Protein AF-A0A0S8DNB3-F1 (afdb_monomer_lite)

Sequence (249 aa):
GFEHNRQTLRTVDLLEHPYPGFVGLNLMYETRLGLAKHRSTYDQPQGQLFSEKNCSLEGQIADLADRIAYNCHDLEDGMRARLIGPEQLKGVKIFAEAERSIDAEMIGDLTIRRTRTAKAIIDKLVSDCLDASKKTLAETDPKTVDEVCRRSENLIVLSARRDAELAELEEFLMQNFYLHETLRATADKVKDWLEQLFEKLCREPELMPRYFRRFIPEQGLQRAVCDYIAGMTDRFALKTLQEIPAGAN

pLDDT: mean 89.77, std 10.79, range [35.75, 98.56]

Secondary structure (DSSP, 8-state):
---HHHHHHHIIIII----SSSSS----HHHHHHHHH---TT----S-S---SS--HHHHHHHHHHHHHHHHHHHHHHHHTTSS-HHHHTT-HHHHHHHHHTTGGG---HHHHHHHHHHHHHHHHHHHHHHHHHHHHHHH---SHHHHHT-SS-SS---HHHHHHHHHHHHHHIIIIIT-HHHHHHHHHHHHHHHHHHHHHHH-GGGS-HHHHTTHHHH-HHHHHHHHHHT--HHHHHHHHHHS-----

Radius of gyration: 22.18 Å; chains: 1; bounding box: 50×51×63 Å

Structure (mmCIF, N/CA/C/O backbone):
data_AF-A0A0S8DNB3-F1
#
_entry.id   AF-A0A0S8DNB3-F1
#
loop_
_atom_site.group_PDB
_atom_site.id
_atom_site.type_symbol
_atom_site.label_atom_id
_atom_site.label_alt_id
_atom_site.label_comp_id
_atom_site.label_asym_id
_atom_site.label_entity_id
_atom_site.label_seq_id
_atom_site.pdbx_PDB_ins_code
_atom_site.Cartn_x
_atom_site.Cartn_y
_atom_site.Cartn_z
_atom_site.occupancy
_atom_site.B_iso_or_equiv
_atom_site.auth_seq_id
_atom_site.auth_comp_id
_atom_site.auth_asym_id
_atom_site.auth_atom_id
_atom_site.pdbx_PDB_model_num
ATOM 1 N N . GLY A 1 1 ? 0.810 -9.480 -19.275 1.00 74.56 1 GLY A N 1
ATOM 2 C CA . GLY A 1 1 ? 0.189 -8.419 -18.462 1.00 74.56 1 GLY A CA 1
ATOM 3 C C . GLY A 1 1 ? 1.166 -7.868 -17.442 1.00 74.56 1 GLY A C 1
ATOM 4 O O . GLY A 1 1 ? 2.219 -8.472 -17.229 1.00 74.56 1 GLY A O 1
ATOM 5 N N . PHE A 1 2 ? 0.811 -6.736 -16.841 1.00 82.69 2 PHE A N 1
ATOM 6 C CA . PHE A 1 2 ? 1.507 -6.093 -15.728 1.00 82.69 2 PHE A CA 1
ATOM 7 C C . PHE A 1 2 ? 0.606 -6.170 -14.491 1.00 82.69 2 PHE A C 1
ATOM 9 O O . PHE A 1 2 ? -0.595 -5.957 -14.608 1.00 82.69 2 PHE A O 1
ATOM 16 N N . GLU A 1 3 ? 1.178 -6.528 -13.349 1.00 83.88 3 GLU A N 1
ATOM 17 C CA . GLU A 1 3 ? 0.505 -6.575 -12.050 1.00 83.88 3 GLU A CA 1
ATOM 18 C C . GLU A 1 3 ? 1.557 -6.153 -11.024 1.00 83.88 3 GLU A C 1
ATOM 20 O O . GLU A 1 3 ? 2.723 -6.551 -11.144 1.00 83.88 3 GLU A O 1
ATOM 25 N N . HIS A 1 4 ? 1.184 -5.257 -10.115 1.00 83.50 4 HIS A N 1
ATOM 26 C CA . HIS A 1 4 ? 2.164 -4.502 -9.345 1.00 83.50 4 HIS A CA 1
ATOM 27 C C . HIS A 1 4 ? 2.839 -5.366 -8.275 1.00 83.50 4 HIS A C 1
ATOM 29 O O . HIS A 1 4 ? 4.058 -5.286 -8.160 1.00 83.50 4 HIS A O 1
ATOM 35 N N . ASN A 1 5 ? 2.127 -6.284 -7.608 1.00 84.12 5 ASN A N 1
ATOM 36 C CA . ASN A 1 5 ? 2.725 -7.168 -6.603 1.00 84.12 5 ASN A CA 1
ATOM 37 C C . ASN A 1 5 ? 3.777 -8.078 -7.245 1.00 84.12 5 ASN A C 1
ATOM 39 O O . ASN A 1 5 ? 4.897 -8.242 -6.751 1.00 84.12 5 ASN A O 1
ATOM 43 N N . ARG A 1 6 ? 3.464 -8.623 -8.423 1.00 86.19 6 ARG A N 1
ATOM 44 C CA . ARG A 1 6 ? 4.404 -9.400 -9.227 1.00 86.19 6 ARG A CA 1
ATOM 45 C C . ARG A 1 6 ? 5.581 -8.553 -9.694 1.00 86.19 6 ARG A C 1
ATOM 47 O O . ARG A 1 6 ? 6.695 -9.072 -9.742 1.00 86.19 6 ARG A O 1
ATOM 54 N N . GLN A 1 7 ? 5.365 -7.290 -10.058 1.00 91.19 7 GLN A N 1
ATOM 55 C CA . GLN A 1 7 ? 6.467 -6.401 -10.418 1.00 91.19 7 GLN A CA 1
ATOM 56 C C . GLN A 1 7 ? 7.359 -6.112 -9.209 1.00 91.19 7 GLN A C 1
ATOM 58 O O . GLN A 1 7 ? 8.574 -6.194 -9.339 1.00 91.19 7 GLN A O 1
ATOM 63 N N . THR A 1 8 ? 6.783 -5.876 -8.033 1.00 91.56 8 THR A N 1
ATOM 64 C CA . THR A 1 8 ? 7.508 -5.680 -6.774 1.00 91.56 8 THR A CA 1
ATOM 65 C C . THR A 1 8 ? 8.382 -6.888 -6.443 1.00 91.56 8 THR A C 1
ATOM 67 O O . THR A 1 8 ? 9.572 -6.725 -6.172 1.00 91.56 8 THR A O 1
ATOM 70 N N . LEU A 1 9 ? 7.848 -8.109 -6.570 1.00 92.06 9 LEU A N 1
ATOM 71 C CA . LEU A 1 9 ? 8.645 -9.334 -6.437 1.00 92.06 9 LEU A CA 1
ATOM 72 C C . LEU A 1 9 ? 9.773 -9.405 -7.464 1.00 92.06 9 LEU A C 1
ATOM 74 O O . LEU A 1 9 ? 10.905 -9.708 -7.108 1.00 92.06 9 LEU A O 1
ATOM 78 N N . ARG A 1 10 ? 9.503 -9.090 -8.737 1.00 92.75 10 ARG A N 1
ATOM 79 C CA . ARG A 1 10 ? 10.559 -9.040 -9.762 1.00 92.75 10 ARG A CA 1
ATOM 80 C C . ARG A 1 10 ? 11.632 -8.018 -9.419 1.00 92.75 10 ARG A C 1
ATOM 82 O O . ARG A 1 10 ? 12.803 -8.289 -9.656 1.00 92.75 10 ARG A O 1
ATOM 89 N N . THR A 1 11 ? 11.261 -6.871 -8.864 1.00 94.25 11 THR A N 1
ATOM 90 C CA . THR A 1 11 ? 12.222 -5.855 -8.445 1.00 94.25 11 THR A CA 1
ATOM 91 C C . THR A 1 11 ? 13.180 -6.426 -7.412 1.00 94.25 11 THR A C 1
ATOM 93 O O . THR A 1 11 ? 14.388 -6.408 -7.634 1.00 94.25 11 THR A O 1
ATOM 96 N N . VAL A 1 12 ? 12.658 -7.022 -6.339 1.00 95.00 12 VAL A N 1
ATOM 97 C CA . VAL A 1 12 ? 13.494 -7.533 -5.243 1.00 95.00 12 VAL A CA 1
ATOM 98 C C . VAL A 1 12 ? 14.182 -8.866 -5.555 1.00 95.00 12 VAL A C 1
ATOM 100 O O . VAL A 1 12 ? 15.224 -9.145 -4.972 1.00 95.00 12 VAL A O 1
ATOM 103 N N . ASP A 1 13 ? 13.649 -9.676 -6.472 1.00 92.88 13 ASP A N 1
ATOM 104 C CA . ASP A 1 13 ? 14.198 -10.999 -6.809 1.00 92.88 13 ASP A CA 1
ATOM 105 C C . ASP A 1 13 ? 15.118 -10.982 -8.040 1.00 92.88 13 ASP A C 1
ATOM 107 O O . ASP A 1 13 ? 15.917 -11.900 -8.212 1.00 92.88 13 ASP A O 1
ATOM 111 N N . LEU A 1 14 ? 14.992 -9.981 -8.923 1.00 92.44 14 LEU A N 1
ATOM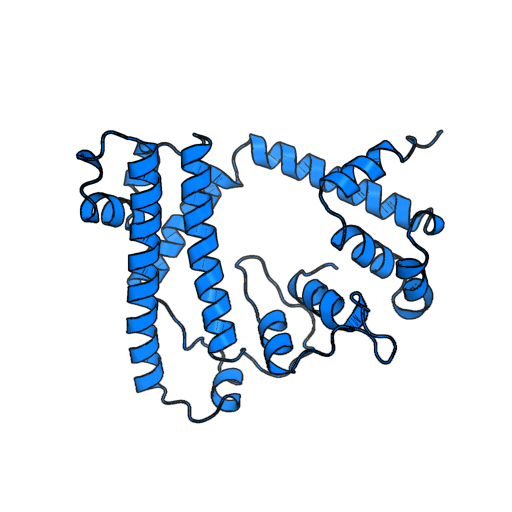 112 C CA . LEU A 1 14 ? 15.648 -9.969 -10.237 1.00 92.44 14 LEU A CA 1
ATOM 113 C C . LEU A 1 14 ? 16.275 -8.624 -10.623 1.00 92.44 14 LEU A C 1
ATOM 115 O O . LEU A 1 14 ? 17.410 -8.597 -11.106 1.00 92.44 14 LEU A O 1
ATOM 119 N N . LEU A 1 15 ? 15.523 -7.524 -10.506 1.00 93.12 15 LEU A N 1
ATOM 120 C CA . LEU A 1 15 ? 15.922 -6.248 -11.113 1.00 93.12 15 LEU A CA 1
ATOM 121 C C . LEU A 1 15 ? 16.915 -5.474 -10.256 1.00 93.12 15 LEU A C 1
ATOM 123 O O . LEU A 1 15 ? 17.860 -4.915 -10.808 1.00 93.12 15 LEU A O 1
ATOM 127 N N . GLU A 1 16 ? 16.739 -5.459 -8.939 1.00 92.81 16 GLU A N 1
ATOM 128 C CA . GLU A 1 16 ? 17.741 -4.933 -8.022 1.00 92.81 16 GLU A CA 1
ATOM 129 C C . GLU A 1 16 ? 18.912 -5.907 -7.947 1.00 92.81 16 GLU A C 1
ATOM 131 O O . GLU A 1 16 ? 18.738 -7.100 -7.714 1.00 92.81 16 GLU A O 1
ATOM 136 N N . HIS A 1 17 ? 20.126 -5.416 -8.175 1.00 89.06 17 HIS A N 1
ATOM 137 C CA . HIS A 1 17 ? 21.317 -6.266 -8.176 1.00 89.06 17 HIS A CA 1
ATOM 138 C C . HIS A 1 17 ? 22.525 -5.554 -7.545 1.00 89.06 17 HIS A C 1
ATOM 140 O O . HIS A 1 17 ? 23.569 -5.406 -8.188 1.00 89.06 17 HIS A O 1
ATOM 146 N N . PRO A 1 18 ? 22.416 -5.093 -6.284 1.00 91.19 18 PRO A N 1
ATOM 147 C CA . PRO A 1 18 ? 23.518 -4.412 -5.608 1.00 91.19 18 PRO A CA 1
ATOM 148 C C . PRO A 1 18 ? 24.646 -5.373 -5.195 1.00 91.19 18 PRO A C 1
ATOM 150 O O . PRO A 1 18 ? 25.757 -4.925 -4.913 1.00 91.19 18 PRO A O 1
ATOM 153 N N . TYR A 1 19 ? 24.389 -6.687 -5.169 1.00 91.69 19 TYR A N 1
ATOM 154 C CA . TYR A 1 19 ? 25.343 -7.703 -4.725 1.00 91.69 19 TYR A CA 1
ATOM 155 C C . TYR A 1 19 ? 25.915 -8.499 -5.906 1.00 91.69 19 TYR A C 1
ATOM 157 O O . TYR A 1 19 ? 25.169 -8.882 -6.798 1.00 91.69 19 TYR A O 1
ATOM 165 N N . PRO A 1 20 ? 27.226 -8.794 -5.944 1.00 89.38 20 PRO A N 1
ATOM 166 C CA . PRO A 1 20 ? 27.838 -9.489 -7.081 1.00 89.38 20 PRO A CA 1
ATOM 167 C C . PRO A 1 20 ? 27.629 -11.014 -7.077 1.00 89.38 20 PRO A C 1
ATOM 169 O O . PRO A 1 20 ? 27.784 -11.644 -8.117 1.00 89.38 20 PRO A O 1
ATOM 172 N N . GLY A 1 21 ? 27.332 -11.618 -5.920 1.00 92.69 21 GLY A N 1
ATOM 173 C CA . GLY A 1 21 ? 27.297 -13.078 -5.752 1.00 92.69 21 GLY A CA 1
ATOM 174 C C . GLY A 1 21 ? 25.953 -13.742 -6.057 1.00 92.69 21 GLY A C 1
ATOM 175 O O . GLY A 1 21 ? 25.892 -14.965 -6.147 1.00 92.69 21 GLY A O 1
ATOM 176 N N . PHE A 1 22 ? 24.884 -12.960 -6.190 1.00 91.50 22 PHE A N 1
ATOM 177 C CA . PHE A 1 22 ? 23.536 -13.438 -6.478 1.00 91.50 22 PHE A CA 1
ATOM 178 C C . PHE A 1 22 ? 22.697 -12.307 -7.075 1.00 91.50 22 PHE A C 1
ATOM 180 O O . PHE A 1 22 ? 23.022 -11.131 -6.933 1.00 91.50 22 PHE A O 1
ATOM 187 N N . VAL A 1 23 ? 21.610 -12.691 -7.734 1.00 90.31 23 VAL A N 1
ATOM 188 C CA . VAL A 1 23 ? 20.628 -11.780 -8.321 1.00 90.31 23 VAL A CA 1
ATOM 189 C C . VAL A 1 23 ? 19.595 -11.381 -7.261 1.00 90.31 23 VAL A C 1
ATOM 191 O O . VAL A 1 23 ? 19.253 -12.197 -6.404 1.00 90.31 23 VAL A O 1
ATOM 194 N N . GLY A 1 24 ? 19.079 -10.153 -7.326 1.00 93.31 24 GLY A N 1
ATOM 195 C CA . GLY A 1 24 ? 18.087 -9.673 -6.371 1.00 93.31 24 GLY A CA 1
ATOM 196 C C . GLY A 1 24 ? 18.707 -9.155 -5.074 1.00 93.31 24 GLY A C 1
ATOM 197 O O . GLY A 1 24 ? 19.917 -8.958 -4.933 1.00 93.31 24 GLY A O 1
ATOM 198 N N . LEU A 1 25 ? 17.837 -8.966 -4.091 1.00 96.31 25 LEU A N 1
ATOM 199 C CA . LEU A 1 25 ? 18.166 -8.552 -2.731 1.00 96.31 25 LEU A CA 1
ATOM 200 C C . LEU A 1 25 ? 18.270 -9.736 -1.762 1.00 96.31 25 LEU A C 1
ATOM 202 O O . LEU A 1 25 ? 18.684 -9.538 -0.623 1.00 96.31 25 LEU A O 1
ATOM 206 N N . ASN A 1 26 ? 17.908 -10.950 -2.201 1.00 94.56 26 ASN A N 1
ATOM 207 C CA . ASN A 1 26 ? 17.883 -12.161 -1.373 1.00 94.56 26 ASN A CA 1
ATOM 208 C C . ASN A 1 26 ? 17.097 -11.959 -0.060 1.00 94.56 26 ASN A C 1
ATOM 210 O O . ASN A 1 26 ? 17.577 -12.256 1.035 1.00 94.56 26 ASN A O 1
ATOM 214 N N . LEU A 1 27 ? 15.894 -11.387 -0.179 1.00 95.62 27 LEU A N 1
ATOM 215 C CA . LEU A 1 27 ? 15.014 -11.155 0.965 1.00 95.62 27 LEU A CA 1
ATOM 216 C C . LEU A 1 27 ? 14.500 -12.476 1.546 1.00 95.62 27 LEU A C 1
ATOM 218 O O . LEU A 1 27 ? 14.320 -13.463 0.827 1.00 95.62 27 LEU A O 1
ATOM 222 N N . MET A 1 28 ? 14.203 -12.456 2.847 1.00 95.31 28 MET A N 1
ATOM 223 C CA . MET A 1 28 ? 13.589 -13.586 3.543 1.00 95.31 28 MET A CA 1
ATOM 224 C C . MET A 1 28 ? 12.241 -13.962 2.918 1.00 95.31 28 MET A C 1
ATOM 226 O O . MET A 1 28 ? 11.536 -13.123 2.343 1.00 95.31 28 MET A O 1
ATOM 230 N N . TYR A 1 29 ? 11.880 -15.238 3.050 1.00 93.88 29 TYR A N 1
ATOM 231 C CA . TYR A 1 29 ? 10.668 -15.803 2.463 1.00 93.88 29 TYR A CA 1
ATOM 232 C C . TYR A 1 29 ? 9.410 -15.052 2.909 1.00 93.88 29 TYR A C 1
ATOM 234 O O . TYR A 1 29 ? 8.575 -14.708 2.080 1.00 93.88 29 TYR A O 1
ATOM 242 N N . GLU A 1 30 ? 9.312 -14.731 4.196 1.00 92.06 30 GLU A N 1
ATOM 243 C CA . GLU A 1 30 ? 8.165 -14.078 4.824 1.00 92.06 30 GLU A CA 1
ATOM 244 C C . GLU A 1 30 ? 7.961 -12.658 4.290 1.00 92.06 30 GLU A C 1
ATOM 246 O O . GLU A 1 30 ? 6.832 -12.254 4.019 1.00 92.06 30 GLU A O 1
ATOM 251 N N . THR A 1 31 ? 9.050 -11.917 4.062 1.00 94.12 31 THR A N 1
ATOM 252 C CA . THR A 1 31 ? 8.989 -10.583 3.450 1.00 94.12 31 THR A CA 1
ATOM 253 C C . THR A 1 31 ? 8.458 -10.673 2.025 1.00 94.12 31 THR A C 1
ATOM 255 O O . THR A 1 31 ? 7.561 -9.923 1.649 1.00 94.12 31 THR A O 1
ATOM 258 N N . ARG A 1 32 ? 8.966 -11.626 1.237 1.00 93.88 32 ARG A N 1
ATOM 259 C CA . ARG A 1 32 ? 8.503 -11.847 -0.140 1.00 93.88 32 ARG A CA 1
ATOM 260 C C . ARG A 1 32 ? 7.047 -12.312 -0.169 1.00 93.88 32 ARG A C 1
ATOM 262 O O . ARG A 1 32 ? 6.284 -11.834 -0.999 1.00 93.88 32 ARG A O 1
ATOM 269 N N . LEU A 1 33 ? 6.637 -13.178 0.759 1.00 91.94 33 LEU A N 1
ATOM 270 C CA . LEU A 1 33 ? 5.246 -13.605 0.907 1.00 91.94 33 LEU A CA 1
ATOM 271 C C . LEU A 1 33 ? 4.331 -12.417 1.232 1.00 91.94 33 LEU A C 1
ATOM 273 O O . LEU A 1 33 ? 3.271 -12.302 0.628 1.00 91.94 33 LEU A O 1
ATOM 277 N N . GLY A 1 34 ? 4.748 -11.521 2.132 1.00 91.81 34 GLY A N 1
ATOM 278 C CA . GLY A 1 34 ? 4.028 -10.278 2.425 1.00 91.81 34 GLY A CA 1
ATOM 279 C C . GLY A 1 34 ? 3.813 -9.432 1.170 1.00 91.81 34 GLY A C 1
ATOM 280 O O . GLY A 1 34 ? 2.675 -9.140 0.822 1.00 91.81 34 GLY A O 1
ATOM 281 N N . LEU A 1 35 ? 4.886 -9.151 0.421 1.00 90.75 35 LEU A N 1
ATOM 282 C CA . LEU A 1 35 ? 4.815 -8.404 -0.845 1.00 90.75 35 LEU A CA 1
ATOM 283 C C . LEU A 1 35 ? 3.926 -9.092 -1.894 1.00 90.75 35 LEU A C 1
ATOM 285 O O . LEU A 1 35 ? 3.245 -8.433 -2.666 1.00 90.75 35 LEU A O 1
ATOM 289 N N . ALA A 1 36 ? 3.933 -10.425 -1.937 1.00 87.62 36 ALA A N 1
ATOM 290 C CA . ALA A 1 36 ? 3.155 -11.205 -2.896 1.00 87.62 36 ALA A CA 1
ATOM 291 C C . ALA A 1 36 ? 1.655 -11.256 -2.584 1.00 87.62 36 ALA A C 1
ATOM 293 O O . ALA A 1 36 ? 0.851 -11.536 -3.476 1.00 87.62 36 ALA A O 1
ATOM 294 N N . LYS A 1 37 ? 1.296 -11.129 -1.303 1.00 84.12 37 LYS A N 1
ATOM 295 C CA . LYS A 1 37 ? -0.074 -11.295 -0.805 1.00 84.12 37 LYS A CA 1
ATOM 296 C C . LYS A 1 37 ? -0.721 -9.978 -0.405 1.00 84.12 37 LYS A C 1
ATOM 298 O O . LYS A 1 37 ? -1.895 -10.030 -0.050 1.00 84.12 37 LYS A O 1
ATOM 303 N N . HIS A 1 38 ? 0.006 -8.866 -0.501 1.00 81.44 38 HIS A N 1
ATOM 304 C CA . HIS A 1 38 ? -0.545 -7.528 -0.365 1.00 81.44 38 HIS A CA 1
ATOM 305 C C . HIS A 1 38 ? -1.774 -7.379 -1.266 1.00 81.44 38 HIS A C 1
ATOM 307 O O . HIS A 1 38 ? -1.747 -7.752 -2.444 1.00 81.44 38 HIS A O 1
ATOM 313 N N . ARG A 1 39 ? -2.883 -6.903 -0.694 1.00 71.50 39 ARG A N 1
ATOM 314 C CA . ARG A 1 39 ? -4.143 -6.719 -1.423 1.00 71.50 39 ARG A CA 1
ATOM 315 C C . ARG A 1 39 ? -4.539 -5.253 -1.422 1.00 71.50 39 ARG A C 1
ATOM 317 O O . ARG A 1 39 ? -5.026 -4.751 -0.414 1.00 71.50 39 ARG A O 1
ATOM 324 N N . SER A 1 40 ? -4.443 -4.613 -2.580 1.00 63.34 40 SER A N 1
ATOM 325 C CA . SER A 1 40 ? -5.197 -3.398 -2.875 1.00 63.34 40 SER A CA 1
ATOM 326 C C . SER A 1 40 ? -6.568 -3.747 -3.470 1.00 63.34 40 SER A C 1
ATOM 328 O O . SER A 1 40 ? -6.774 -4.828 -4.031 1.00 63.34 40 SER A O 1
ATOM 330 N N . THR A 1 41 ? -7.519 -2.814 -3.402 1.00 52.84 41 THR A N 1
ATOM 331 C CA . THR A 1 41 ? -8.868 -2.940 -3.987 1.00 52.84 41 THR A CA 1
ATOM 332 C C . THR A 1 41 ? -8.852 -3.189 -5.503 1.00 52.84 41 THR A C 1
ATOM 334 O O . THR A 1 41 ? -9.854 -3.635 -6.063 1.00 52.84 41 THR A O 1
ATOM 337 N N . TYR A 1 42 ? -7.727 -2.919 -6.172 1.00 52.69 42 TYR A N 1
ATOM 338 C CA . TYR A 1 42 ? -7.558 -3.027 -7.624 1.00 52.69 42 TYR A CA 1
ATOM 339 C C . TYR A 1 42 ? -6.739 -4.250 -8.055 1.00 52.69 42 TYR A C 1
ATOM 341 O O . TYR A 1 42 ? -6.542 -4.465 -9.255 1.00 52.69 42 TYR A O 1
ATOM 349 N N . ASP A 1 43 ? -6.287 -5.072 -7.106 1.00 60.94 43 ASP A N 1
ATOM 350 C CA . ASP A 1 43 ? -5.355 -6.156 -7.395 1.00 60.94 43 ASP A CA 1
ATOM 351 C C . ASP A 1 43 ? -6.067 -7.448 -7.768 1.00 60.94 43 ASP A C 1
ATOM 353 O O . ASP A 1 43 ? -6.955 -7.941 -7.073 1.00 60.94 43 ASP A O 1
ATOM 357 N N . GLN A 1 44 ? -5.595 -8.063 -8.848 1.00 56.09 44 GLN A N 1
ATOM 358 C CA . GLN A 1 44 ? -5.915 -9.444 -9.187 1.00 56.09 44 GLN A CA 1
ATOM 359 C C . GLN A 1 44 ? -4.606 -10.223 -9.313 1.00 56.09 44 GLN A C 1
ATOM 361 O O . GLN A 1 44 ? -4.039 -10.275 -10.408 1.00 56.09 44 GLN A O 1
ATOM 366 N N . PRO A 1 45 ? -4.088 -10.817 -8.221 1.00 58.16 45 PRO A N 1
ATOM 367 C CA . PRO A 1 45 ? -2.812 -11.518 -8.267 1.00 58.16 45 PRO A CA 1
ATOM 368 C C . PRO A 1 45 ? -2.889 -12.692 -9.255 1.00 58.16 45 PRO A C 1
ATOM 370 O O . PRO A 1 45 ? -3.636 -13.653 -9.060 1.00 58.16 45 PRO A O 1
ATOM 373 N N . GLN A 1 46 ? -2.114 -12.610 -10.341 1.00 52.62 46 GLN A N 1
ATOM 374 C CA . GLN A 1 46 ? -2.029 -13.655 -11.364 1.00 52.62 46 GLN A CA 1
ATOM 375 C C . GLN A 1 46 ? -0.736 -14.464 -11.220 1.00 52.62 46 GLN A C 1
ATOM 377 O O . GLN A 1 46 ? 0.367 -13.950 -11.422 1.00 52.62 46 GLN A O 1
ATOM 382 N N . GLY A 1 47 ? -0.894 -15.768 -10.980 1.00 55.88 47 GLY A N 1
ATOM 383 C CA . GLY A 1 47 ? 0.201 -16.724 -10.814 1.00 55.88 47 GLY A CA 1
ATOM 384 C C . GLY A 1 47 ? 0.571 -16.918 -9.345 1.00 55.88 47 GLY A C 1
ATOM 385 O O . GLY A 1 47 ? 0.853 -15.966 -8.626 1.00 55.88 47 GLY A O 1
ATOM 386 N N . GLN A 1 48 ? 0.563 -18.166 -8.881 1.00 59.03 48 GLN A N 1
ATOM 387 C CA . GLN A 1 48 ? 0.916 -18.497 -7.502 1.00 59.03 48 GLN A CA 1
ATOM 388 C C . GLN A 1 48 ? 2.403 -18.851 -7.425 1.00 59.03 48 GLN A C 1
ATOM 390 O O . GLN A 1 48 ? 2.780 -19.994 -7.658 1.00 59.03 48 GLN A O 1
ATOM 395 N N . LEU A 1 49 ? 3.252 -17.868 -7.097 1.00 74.81 49 LEU A N 1
ATOM 396 C CA . LEU A 1 49 ? 4.611 -18.158 -6.607 1.00 74.81 49 LEU A CA 1
ATOM 397 C C . LEU A 1 49 ? 4.589 -18.786 -5.206 1.00 74.81 49 LEU A C 1
ATOM 399 O O . LEU A 1 49 ? 5.510 -19.507 -4.840 1.00 74.81 49 LEU A O 1
ATOM 403 N N . PHE A 1 50 ? 3.531 -18.508 -4.446 1.00 84.75 50 PHE A N 1
ATOM 404 C CA . PHE A 1 50 ? 3.362 -18.907 -3.054 1.00 84.75 50 PHE A CA 1
ATOM 405 C C . PHE A 1 50 ? 2.067 -19.699 -2.900 1.00 84.75 50 PHE A C 1
ATOM 407 O O . PHE A 1 50 ? 1.007 -19.243 -3.354 1.00 84.75 50 PHE A O 1
ATOM 414 N N . SER A 1 51 ? 2.170 -20.861 -2.256 1.00 87.62 51 SER A N 1
ATOM 415 C CA . SER A 1 51 ? 1.067 -21.811 -2.041 1.00 87.62 51 SER A CA 1
ATOM 416 C C . SER A 1 51 ? 0.094 -21.375 -0.940 1.00 87.62 51 SER A C 1
ATOM 418 O O . SER A 1 51 ? -1.058 -21.807 -0.899 1.00 87.62 51 SER A O 1
ATOM 420 N N . GLU A 1 52 ? 0.559 -20.497 -0.059 1.00 89.88 52 GLU A N 1
ATOM 421 C CA . GLU A 1 52 ? -0.154 -19.947 1.078 1.00 89.88 52 GLU A CA 1
ATOM 422 C C . GLU A 1 52 ? -1.342 -19.102 0.615 1.00 89.88 52 GLU A C 1
ATOM 424 O O . GLU A 1 52 ? -1.295 -18.411 -0.410 1.00 89.88 52 GLU A O 1
ATOM 429 N N . LYS A 1 53 ? -2.432 -19.131 1.382 1.00 88.44 53 LYS A N 1
ATOM 430 C CA . LYS A 1 53 ? -3.637 -18.350 1.072 1.00 88.44 53 LYS A CA 1
ATOM 431 C C . LYS A 1 53 ? -3.521 -16.902 1.550 1.00 88.44 53 LYS A C 1
ATOM 433 O O . LYS A 1 53 ? -4.142 -16.019 0.955 1.00 88.44 53 LYS A O 1
ATOM 438 N N . ASN A 1 54 ? -2.709 -16.674 2.578 1.00 91.12 54 ASN A N 1
ATOM 439 C CA . ASN A 1 54 ? -2.499 -15.383 3.218 1.00 91.12 54 ASN A CA 1
ATOM 440 C C . ASN A 1 54 ? -1.023 -15.172 3.602 1.00 91.12 54 ASN A C 1
ATOM 442 O O . ASN A 1 54 ? -0.213 -16.094 3.485 1.00 91.12 54 ASN A O 1
ATOM 446 N N . CYS A 1 55 ? -0.676 -13.961 4.035 1.00 92.94 55 CYS A N 1
ATOM 447 C CA . CYS A 1 55 ? 0.621 -13.623 4.624 1.00 92.94 55 CYS A CA 1
ATOM 448 C C . CYS A 1 55 ? 0.602 -13.732 6.159 1.00 92.94 55 CYS A C 1
ATOM 450 O O . CYS A 1 55 ? -0.425 -14.049 6.771 1.00 92.94 55 CYS A O 1
ATOM 452 N N . SER A 1 56 ? 1.760 -13.475 6.777 1.00 95.94 56 SER A N 1
ATOM 453 C CA . SER A 1 56 ? 1.904 -13.418 8.233 1.00 95.94 56 SER A CA 1
ATOM 454 C C . SER A 1 56 ? 1.096 -12.268 8.847 1.00 95.94 56 SER A C 1
ATOM 456 O O . SER A 1 56 ? 0.592 -11.393 8.141 1.00 95.94 56 SER A O 1
ATOM 458 N N . LEU A 1 57 ? 1.002 -12.238 10.180 1.00 97.00 57 LEU A N 1
ATOM 459 C CA . LEU A 1 57 ? 0.337 -11.140 10.888 1.00 97.00 57 LEU A CA 1
ATOM 460 C C . LEU A 1 57 ? 0.994 -9.788 10.582 1.00 97.00 57 LEU A C 1
ATOM 462 O O . LEU A 1 57 ? 0.291 -8.804 10.398 1.00 97.00 57 LEU A O 1
ATOM 466 N N . GLU A 1 58 ? 2.321 -9.734 10.465 1.00 96.69 58 GLU A N 1
ATOM 467 C CA . GLU A 1 58 ? 3.061 -8.522 10.099 1.00 96.69 58 GLU A CA 1
ATOM 468 C C . GLU A 1 58 ? 2.720 -8.045 8.686 1.00 96.69 58 GLU A C 1
ATOM 470 O O . GLU A 1 58 ? 2.559 -6.845 8.476 1.00 96.69 58 GLU A O 1
ATOM 475 N N . GLY A 1 59 ? 2.563 -8.972 7.733 1.00 94.75 59 GLY A N 1
ATOM 476 C CA . GLY A 1 59 ? 2.096 -8.639 6.387 1.00 94.75 59 GLY A CA 1
ATOM 477 C C . GLY A 1 59 ? 0.688 -8.043 6.409 1.00 94.75 59 GLY A C 1
ATOM 478 O O . GLY A 1 59 ? 0.453 -6.994 5.823 1.00 94.75 59 GLY A O 1
ATOM 479 N N . GLN A 1 60 ? -0.226 -8.645 7.173 1.00 96.00 60 GLN A N 1
ATOM 480 C CA . GLN A 1 60 ? -1.593 -8.132 7.318 1.00 96.00 60 GLN A CA 1
ATOM 481 C C . GLN A 1 60 ? -1.638 -6.769 8.035 1.00 96.00 60 GLN A C 1
ATOM 483 O O . GLN A 1 60 ? -2.461 -5.922 7.691 1.00 96.00 60 GLN A O 1
ATOM 488 N N . ILE A 1 61 ? -0.750 -6.534 9.013 1.00 96.81 61 ILE A N 1
ATOM 489 C CA . ILE A 1 61 ? -0.577 -5.218 9.650 1.00 96.81 61 ILE A CA 1
ATOM 490 C C . ILE A 1 61 ? -0.127 -4.189 8.617 1.00 96.81 61 ILE A C 1
ATOM 492 O O . ILE A 1 61 ? -0.687 -3.096 8.594 1.00 96.81 61 ILE A O 1
ATOM 496 N N . ALA A 1 62 ? 0.862 -4.519 7.782 1.00 95.06 62 ALA A N 1
ATOM 497 C CA . ALA A 1 62 ? 1.356 -3.612 6.752 1.00 95.06 62 ALA A CA 1
ATOM 498 C C . ALA A 1 62 ? 0.242 -3.225 5.767 1.00 95.06 62 ALA A C 1
ATOM 500 O O . ALA A 1 62 ? 0.049 -2.037 5.525 1.00 95.06 62 ALA A O 1
ATOM 501 N N . ASP A 1 63 ? -0.542 -4.196 5.292 1.00 92.25 63 ASP A N 1
ATOM 502 C CA . ASP A 1 63 ? -1.667 -3.961 4.378 1.00 92.25 63 ASP A CA 1
ATOM 503 C C . ASP A 1 63 ? -2.719 -3.023 4.982 1.00 92.25 63 ASP A C 1
ATOM 505 O O . ASP A 1 63 ? -3.148 -2.053 4.355 1.00 92.25 63 ASP A O 1
ATOM 509 N N . LEU A 1 64 ? -3.140 -3.285 6.224 1.00 95.25 64 LEU A N 1
ATOM 510 C CA . LEU A 1 64 ? -4.161 -2.464 6.869 1.00 95.25 64 LEU A CA 1
ATOM 511 C C . LEU A 1 64 ? -3.628 -1.075 7.249 1.00 95.25 64 LEU A C 1
ATOM 513 O O . LEU A 1 64 ? -4.362 -0.091 7.156 1.00 95.25 64 LEU A O 1
ATOM 517 N N . ALA A 1 65 ? -2.358 -0.978 7.651 1.00 95.75 65 ALA A N 1
ATOM 518 C CA . ALA A 1 65 ? -1.705 0.298 7.921 1.00 95.75 65 ALA A CA 1
ATOM 519 C C . ALA A 1 65 ? -1.610 1.159 6.655 1.00 95.75 65 ALA A C 1
ATOM 521 O O . ALA A 1 65 ? -1.899 2.353 6.723 1.00 95.75 65 ALA A O 1
ATOM 522 N N . ASP A 1 66 ? -1.268 0.556 5.515 1.00 93.94 66 ASP A N 1
ATOM 523 C CA . ASP A 1 66 ? -1.223 1.235 4.221 1.00 93.94 66 ASP A CA 1
ATOM 524 C C . ASP A 1 66 ? -2.611 1.748 3.815 1.00 93.94 66 ASP A C 1
ATOM 526 O O . ASP A 1 66 ? -2.779 2.942 3.566 1.00 93.94 66 ASP A O 1
ATOM 530 N N . ARG A 1 67 ? -3.646 0.898 3.901 1.00 93.81 67 ARG A N 1
ATOM 531 C CA . ARG A 1 67 ? -5.039 1.297 3.634 1.00 93.81 67 ARG A CA 1
ATOM 532 C C . ARG A 1 67 ? -5.493 2.470 4.511 1.00 93.81 67 ARG A C 1
ATOM 534 O O . ARG A 1 67 ? -6.156 3.381 4.019 1.00 93.81 67 ARG A O 1
ATOM 541 N N . ILE A 1 68 ? -5.147 2.479 5.801 1.00 95.56 68 ILE A N 1
ATOM 542 C CA . ILE A 1 68 ? -5.475 3.598 6.702 1.00 95.56 68 ILE A CA 1
ATOM 543 C C . ILE A 1 68 ? -4.709 4.862 6.289 1.00 95.56 68 ILE A C 1
ATOM 545 O O . ILE A 1 68 ? -5.314 5.928 6.156 1.00 95.56 68 ILE A O 1
ATOM 549 N N . ALA A 1 69 ? -3.394 4.754 6.088 1.00 94.00 69 ALA A N 1
ATOM 550 C CA . ALA A 1 69 ? -2.532 5.894 5.797 1.00 94.00 69 ALA A CA 1
ATOM 551 C C . ALA A 1 69 ? -2.893 6.556 4.463 1.00 94.00 69 ALA A C 1
ATOM 553 O O . ALA A 1 69 ? -3.075 7.773 4.421 1.00 94.00 69 ALA A O 1
ATOM 554 N N . TYR A 1 70 ? -3.058 5.757 3.408 1.00 92.00 70 TYR A N 1
ATOM 555 C CA . TYR A 1 70 ? -3.377 6.224 2.063 1.00 92.00 70 TYR A CA 1
ATOM 556 C C . TYR A 1 70 ? -4.685 7.022 2.035 1.00 92.00 70 TYR A C 1
ATOM 558 O O . TYR A 1 70 ? -4.691 8.187 1.646 1.00 92.00 70 TYR A O 1
ATOM 566 N N . ASN A 1 71 ? -5.773 6.459 2.570 1.00 93.44 71 ASN A N 1
ATOM 567 C CA . ASN A 1 71 ? -7.069 7.142 2.613 1.00 93.44 71 ASN A CA 1
ATOM 568 C C . ASN A 1 71 ? -7.042 8.434 3.443 1.00 93.44 71 ASN A C 1
ATOM 570 O O . ASN A 1 71 ? -7.661 9.432 3.071 1.00 93.44 71 ASN A O 1
ATOM 574 N N . CYS A 1 72 ? -6.335 8.441 4.576 1.00 93.44 72 CYS A N 1
ATOM 575 C CA . CYS A 1 72 ? -6.261 9.631 5.425 1.00 93.44 72 CYS A CA 1
ATOM 576 C C . CYS A 1 72 ? -5.415 10.743 4.792 1.00 93.44 72 CYS A C 1
ATOM 578 O O . CYS A 1 72 ? -5.777 11.917 4.899 1.00 93.44 72 CYS A O 1
ATOM 580 N N . HIS A 1 73 ? -4.307 10.388 4.138 1.00 92.06 73 HIS A N 1
ATOM 581 C CA . HIS A 1 73 ? -3.461 11.349 3.434 1.00 92.06 73 HIS A CA 1
ATOM 582 C C . HIS A 1 73 ? -4.158 11.908 2.193 1.00 92.06 73 HIS A C 1
ATOM 584 O O . HIS A 1 73 ? -4.151 13.122 2.012 1.00 92.06 73 HIS A O 1
ATOM 590 N N . ASP A 1 74 ? -4.849 11.080 1.409 1.00 92.81 74 ASP A N 1
ATOM 591 C CA . ASP A 1 74 ? -5.567 11.541 0.216 1.00 92.81 74 ASP A CA 1
ATOM 592 C C . ASP A 1 74 ? -6.765 12.427 0.572 1.00 92.81 74 ASP A C 1
ATOM 594 O O . ASP A 1 74 ? -7.032 13.429 -0.094 1.00 92.81 74 ASP A O 1
ATOM 598 N N . LEU A 1 75 ? -7.441 12.142 1.686 1.00 93.19 75 LEU A N 1
ATOM 599 C CA . LEU A 1 75 ? -8.425 13.049 2.268 1.00 93.19 75 LEU A CA 1
ATOM 600 C C . LEU A 1 75 ? -7.798 14.404 2.653 1.00 93.19 75 LEU A C 1
ATOM 602 O O . LEU A 1 75 ? -8.369 15.463 2.363 1.00 93.19 75 LEU A O 1
ATOM 606 N N . GLU A 1 76 ? -6.628 14.397 3.300 1.00 92.12 76 GLU A N 1
ATOM 607 C CA . GLU A 1 76 ? -5.907 15.623 3.645 1.00 92.12 76 GLU A CA 1
ATOM 608 C C . GLU A 1 76 ? -5.479 16.410 2.393 1.00 92.12 76 GLU A C 1
ATOM 610 O O . GLU A 1 76 ? -5.705 17.624 2.316 1.00 92.12 76 GLU A O 1
ATOM 615 N N . ASP A 1 77 ? -4.916 15.740 1.394 1.00 91.12 77 ASP A N 1
ATOM 616 C CA . ASP A 1 77 ? -4.447 16.361 0.159 1.00 91.12 77 ASP A CA 1
ATOM 617 C C . ASP A 1 77 ? -5.601 16.862 -0.712 1.00 91.12 77 ASP A C 1
ATOM 619 O O . ASP A 1 77 ? -5.533 17.977 -1.236 1.00 91.12 77 ASP A O 1
ATOM 623 N N . GLY A 1 78 ? -6.714 16.132 -0.785 1.00 90.38 78 GLY A N 1
ATOM 624 C CA . GLY A 1 78 ? -7.926 16.572 -1.472 1.00 90.38 78 GLY A CA 1
ATOM 625 C C . GLY A 1 78 ? -8.529 17.840 -0.861 1.00 90.38 78 GLY A C 1
ATOM 626 O O . GLY A 1 78 ? -8.889 18.776 -1.588 1.00 90.38 78 GLY A O 1
ATOM 627 N N . MET A 1 79 ? -8.558 17.938 0.474 1.00 90.25 79 MET A N 1
ATOM 628 C CA . MET A 1 79 ? -8.938 19.173 1.171 1.00 90.25 79 MET A CA 1
ATOM 629 C C . MET A 1 79 ? -7.917 20.297 0.944 1.00 90.25 79 MET A C 1
ATOM 631 O O . MET A 1 79 ? -8.287 21.456 0.743 1.00 90.25 79 MET A O 1
ATOM 635 N N . ARG A 1 80 ? -6.614 19.985 0.959 1.00 89.75 80 ARG A N 1
ATOM 636 C CA . ARG A 1 80 ? -5.536 20.959 0.718 1.00 89.75 80 ARG A CA 1
ATOM 637 C C . ARG A 1 80 ? -5.590 21.550 -0.687 1.00 89.75 80 ARG A C 1
ATOM 639 O O . ARG A 1 80 ? -5.409 22.758 -0.837 1.00 89.75 80 ARG A O 1
ATOM 646 N N . ALA A 1 81 ? -5.858 20.717 -1.685 1.00 88.00 81 ALA A N 1
ATOM 647 C CA . ALA A 1 81 ? -6.005 21.100 -3.082 1.00 88.00 81 ALA A CA 1
ATOM 648 C C . ALA A 1 81 ? -7.331 21.825 -3.369 1.00 88.00 81 ALA A C 1
ATOM 650 O O . ALA A 1 81 ? -7.527 22.304 -4.483 1.00 88.00 81 ALA A O 1
ATOM 651 N N . ARG A 1 82 ? -8.226 21.942 -2.371 1.00 86.62 82 ARG A N 1
ATOM 652 C CA . ARG A 1 82 ? -9.586 22.498 -2.496 1.00 86.62 82 ARG A CA 1
ATOM 653 C C . ARG A 1 82 ? -10.457 21.753 -3.514 1.00 86.62 82 ARG A C 1
ATOM 655 O O . ARG A 1 82 ? -11.412 22.326 -4.029 1.00 86.62 82 ARG A O 1
ATOM 662 N N . LEU A 1 83 ? -10.126 20.491 -3.787 1.00 85.88 83 LEU A N 1
ATOM 663 C CA . LEU A 1 83 ? -10.950 19.591 -4.597 1.00 85.88 83 LEU A CA 1
ATOM 664 C C . LEU A 1 83 ? -12.116 19.040 -3.774 1.00 85.88 83 LEU A C 1
ATOM 666 O O . LEU A 1 83 ? -13.191 18.798 -4.309 1.00 85.88 83 LEU A O 1
ATOM 670 N N . ILE A 1 84 ? -11.905 18.896 -2.462 1.00 88.00 84 ILE A N 1
ATOM 671 C CA . ILE A 1 84 ? -12.920 18.466 -1.505 1.00 88.00 84 ILE A CA 1
ATOM 672 C C . ILE A 1 84 ? -13.242 19.619 -0.554 1.00 88.00 84 ILE A C 1
ATOM 674 O O . ILE A 1 84 ? -12.381 20.104 0.185 1.00 88.00 84 ILE A O 1
ATOM 678 N N . GLY A 1 85 ? -14.499 20.055 -0.567 1.00 83.56 85 GLY A N 1
ATOM 679 C CA . GLY A 1 85 ? -15.033 21.053 0.349 1.00 83.56 85 GLY A CA 1
ATOM 680 C C . GLY A 1 85 ? -15.534 20.439 1.665 1.00 83.56 85 GLY A C 1
ATOM 681 O O . GLY A 1 85 ? -16.050 19.320 1.669 1.00 83.56 85 GLY A O 1
ATOM 682 N N . PRO A 1 86 ? -15.473 21.181 2.786 1.00 76.81 86 PRO A N 1
ATOM 683 C CA . PRO A 1 86 ? -15.910 20.686 4.096 1.00 76.81 86 PRO A CA 1
ATOM 684 C C . PRO A 1 86 ? -17.398 20.303 4.131 1.00 76.81 86 PRO A C 1
ATOM 686 O O . PRO A 1 86 ? -17.773 19.357 4.813 1.00 76.81 86 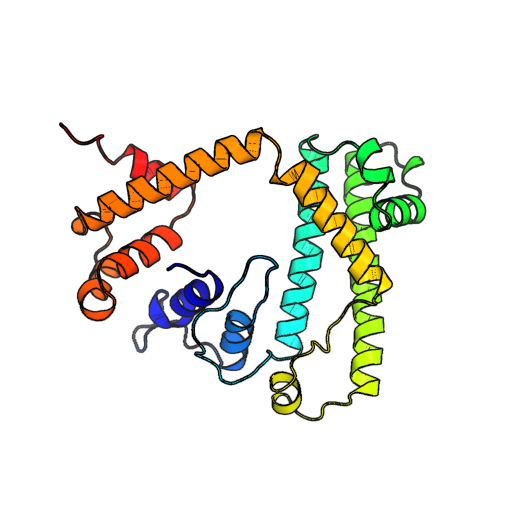PRO A O 1
ATOM 689 N N . GLU A 1 87 ? -18.251 20.978 3.355 1.00 82.56 87 GLU A N 1
ATOM 690 C CA . GLU A 1 87 ? -19.680 20.644 3.265 1.00 82.56 87 GLU A CA 1
ATOM 691 C C . GLU A 1 87 ? -19.936 19.269 2.627 1.00 82.56 87 GLU A C 1
ATOM 693 O O . GLU A 1 87 ? -20.877 18.585 3.019 1.00 82.56 87 GLU A O 1
ATOM 698 N N . GLN A 1 88 ? -19.083 18.829 1.693 1.00 87.50 88 GLN A N 1
ATOM 699 C CA . GLN A 1 88 ? -19.208 17.509 1.061 1.00 87.50 88 GLN A CA 1
ATOM 700 C C . GLN A 1 88 ? -18.875 16.382 2.050 1.00 87.50 88 GLN A C 1
ATOM 702 O O . GLN A 1 88 ? -19.470 15.310 1.993 1.00 87.50 88 GLN A O 1
ATOM 707 N N . LEU A 1 89 ? -17.956 16.642 2.984 1.00 88.50 89 LEU A N 1
ATOM 708 C CA . LEU A 1 89 ? -17.470 15.661 3.955 1.00 88.50 89 LEU A CA 1
ATOM 709 C C . LEU A 1 89 ? -18.390 15.472 5.165 1.00 88.50 89 LEU A C 1
ATOM 711 O O . LEU A 1 89 ? -18.262 14.472 5.868 1.00 88.50 89 LEU A O 1
ATOM 715 N N . LYS A 1 90 ? -19.360 16.367 5.398 1.00 79.69 90 LYS A N 1
ATOM 716 C CA . LYS A 1 90 ? -20.329 16.225 6.503 1.00 79.69 90 LYS A CA 1
ATOM 717 C C . LYS A 1 90 ? -21.144 14.930 6.430 1.00 79.69 90 LYS A C 1
ATOM 719 O O . LYS A 1 90 ? -21.609 14.453 7.462 1.00 79.69 90 LYS A O 1
ATOM 724 N N . GLY A 1 91 ? -21.322 14.375 5.228 1.00 86.44 91 GLY A N 1
ATOM 725 C CA . GLY A 1 91 ? -21.999 13.094 5.017 1.00 86.44 91 GLY A CA 1
ATOM 726 C C . GLY A 1 91 ? -21.151 11.867 5.366 1.00 86.44 91 GLY A C 1
ATOM 727 O O . GLY A 1 91 ? -21.716 10.801 5.582 1.00 86.44 91 GLY A O 1
ATOM 728 N N . VAL A 1 92 ? -19.826 12.010 5.459 1.00 95.75 92 VAL A N 1
ATOM 729 C CA . VAL A 1 92 ? -18.898 10.910 5.748 1.00 95.75 92 VAL A CA 1
ATOM 730 C C . VAL A 1 92 ? -18.795 10.728 7.261 1.00 95.75 92 VAL A C 1
ATOM 732 O O . VAL A 1 92 ? -18.312 11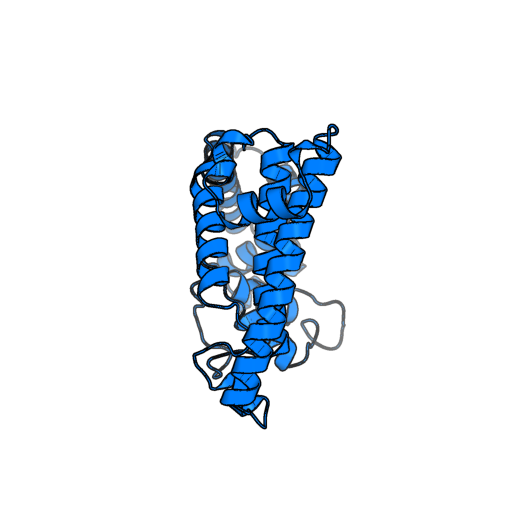.609 7.982 1.00 95.75 92 VAL A O 1
ATOM 735 N N . LYS A 1 93 ? -19.246 9.580 7.777 1.00 96.25 93 LYS A N 1
ATOM 736 C CA . LYS A 1 93 ? -19.458 9.390 9.223 1.00 96.25 93 LYS A CA 1
ATOM 737 C C . LYS A 1 93 ? -18.171 9.483 10.021 1.00 96.25 93 LYS A C 1
ATOM 739 O O . LYS A 1 93 ? -18.144 10.158 11.051 1.00 96.25 93 LYS A O 1
ATOM 744 N N . ILE A 1 94 ? -17.104 8.841 9.543 1.00 96.56 94 ILE A N 1
ATOM 745 C CA . ILE A 1 94 ? -15.816 8.849 10.243 1.00 96.56 94 ILE A CA 1
ATOM 746 C C . ILE A 1 94 ? -15.216 10.255 10.313 1.00 96.56 94 ILE A C 1
ATOM 748 O O . ILE A 1 94 ? -14.645 10.630 11.337 1.00 96.56 94 ILE A O 1
ATOM 752 N N . PHE A 1 95 ? -15.431 11.065 9.273 1.00 96.25 95 PHE A N 1
ATOM 753 C CA . PHE A 1 95 ? -15.021 12.464 9.243 1.00 96.25 95 PHE A CA 1
ATOM 754 C C . PHE A 1 95 ? -15.829 13.301 10.239 1.00 96.25 95 PHE A C 1
ATOM 756 O O . PHE A 1 95 ? -15.250 13.963 11.099 1.00 96.25 95 PHE A O 1
ATOM 763 N N . ALA A 1 96 ? -17.161 13.207 10.202 1.00 94.75 96 ALA A N 1
ATOM 764 C CA . ALA A 1 96 ? -18.035 13.926 11.127 1.00 94.75 96 ALA A CA 1
ATOM 765 C C . ALA A 1 96 ? -17.810 13.519 12.598 1.00 94.75 96 ALA A C 1
ATOM 767 O O . ALA A 1 96 ? -17.974 14.322 13.518 1.00 94.75 96 ALA A O 1
ATOM 768 N N . GLU A 1 97 ? -17.455 12.260 12.864 1.00 95.44 97 GLU A N 1
ATOM 769 C CA . GLU A 1 97 ? -17.024 11.806 14.191 1.00 95.44 97 GLU A CA 1
ATOM 770 C C . GLU A 1 97 ? -15.666 12.374 14.603 1.00 95.44 97 GLU A C 1
ATOM 772 O O . GLU A 1 97 ? -15.487 12.733 15.770 1.00 95.44 97 GLU A O 1
ATOM 777 N N . ALA A 1 98 ? -14.711 12.436 13.677 1.00 96.06 98 ALA A N 1
ATOM 778 C CA . ALA A 1 98 ? -13.395 13.004 13.925 1.00 96.06 98 ALA A CA 1
ATOM 779 C C . ALA A 1 98 ? -13.487 14.500 14.242 1.00 96.06 98 ALA A C 1
ATOM 781 O O . ALA A 1 98 ? -12.977 14.912 15.283 1.00 96.06 98 ALA A O 1
ATOM 782 N N . GLU A 1 99 ? -14.216 15.280 13.437 1.00 95.00 99 GLU A N 1
ATOM 783 C CA . GLU A 1 99 ? -14.419 16.716 13.666 1.00 95.00 99 GLU A CA 1
ATOM 784 C C . GLU A 1 99 ? -15.052 17.008 15.029 1.00 95.00 99 GLU A C 1
ATOM 786 O O . GLU A 1 99 ? -14.567 17.874 15.761 1.00 95.00 99 GLU A O 1
ATOM 791 N N . ARG A 1 100 ? -16.082 16.241 15.413 1.00 94.94 100 ARG A N 1
ATOM 792 C CA . ARG A 1 100 ? -16.701 16.353 16.742 1.00 94.94 100 ARG A CA 1
ATOM 793 C C . ARG A 1 100 ? -15.730 16.019 17.867 1.00 94.94 100 ARG A C 1
ATOM 795 O O . ARG A 1 100 ? -15.763 16.664 18.902 1.00 94.94 100 ARG A O 1
ATOM 802 N N . SER A 1 101 ? -14.867 15.019 17.687 1.00 96.44 101 SER A N 1
ATOM 803 C CA . SER A 1 101 ? -13.932 14.603 18.743 1.00 96.44 101 SER A CA 1
ATOM 804 C C . SER A 1 101 ? -12.787 15.582 19.002 1.00 96.44 101 SER A C 1
ATOM 806 O O . SER A 1 101 ? -12.132 15.475 20.035 1.00 96.44 101 SER A O 1
ATOM 808 N N . ILE A 1 102 ? -12.538 16.513 18.079 1.00 96.38 102 ILE A N 1
ATOM 809 C CA . ILE A 1 102 ? -11.481 17.523 18.208 1.00 96.38 102 ILE A CA 1
ATOM 810 C C . ILE A 1 102 ? -12.025 18.946 18.373 1.00 96.38 102 ILE A C 1
ATOM 812 O O . ILE A 1 102 ? -11.238 19.890 18.289 1.00 96.38 102 ILE A O 1
ATOM 816 N N . ASP A 1 103 ? -13.344 19.102 18.533 1.00 95.25 103 ASP A N 1
ATOM 817 C CA . ASP A 1 103 ? -14.042 20.391 18.529 1.00 95.25 103 ASP A CA 1
ATOM 818 C C . ASP A 1 103 ? -13.628 21.266 17.331 1.00 95.25 103 ASP A C 1
ATOM 820 O O . ASP A 1 103 ? -13.222 22.421 17.480 1.00 95.25 103 ASP A O 1
ATOM 824 N N . ALA A 1 104 ? -13.692 20.699 16.118 1.00 92.88 104 ALA A N 1
ATOM 825 C CA . ALA A 1 104 ? -13.152 21.314 14.901 1.00 92.88 104 ALA A CA 1
ATOM 826 C C . ALA A 1 104 ? -13.658 22.748 14.658 1.00 92.88 104 ALA A C 1
ATOM 828 O O . ALA A 1 104 ? -12.907 23.594 14.170 1.00 92.88 104 ALA A O 1
ATOM 829 N N . GLU A 1 105 ? -14.900 23.046 15.047 1.00 90.50 105 GLU A N 1
ATOM 830 C CA . GLU A 1 105 ? -15.518 24.373 14.941 1.00 90.50 105 GLU A CA 1
ATOM 831 C C . GLU A 1 105 ? -14.757 25.457 15.723 1.00 90.50 105 GLU A C 1
ATOM 833 O O . GLU A 1 105 ? -14.692 26.603 15.275 1.00 90.50 105 GLU A O 1
ATOM 838 N N . MET A 1 106 ? -14.106 25.087 16.831 1.00 94.56 106 MET A N 1
ATOM 839 C CA . MET A 1 106 ? -13.308 25.989 17.670 1.00 94.56 106 MET A CA 1
ATOM 840 C C . MET A 1 106 ? -11.922 26.284 17.080 1.00 94.56 106 MET A C 1
ATOM 842 O O . MET A 1 106 ? -11.227 27.197 17.532 1.00 94.56 106 MET A O 1
ATOM 846 N N . ILE A 1 107 ? -11.497 25.530 16.063 1.00 94.69 107 ILE A N 1
ATOM 847 C CA . ILE A 1 107 ? -10.190 25.682 15.423 1.00 94.69 107 ILE A CA 1
ATOM 848 C C . ILE A 1 107 ? -10.338 26.615 14.221 1.00 94.69 107 ILE A C 1
ATOM 850 O O . ILE A 1 107 ? -10.745 26.185 13.144 1.00 94.69 107 ILE A O 1
ATOM 854 N N . GLY A 1 108 ? -10.012 27.898 14.392 1.00 92.50 108 GLY A N 1
ATOM 855 C CA . GLY A 1 108 ? -10.124 28.898 13.320 1.00 92.50 108 GLY A CA 1
ATOM 856 C C . GLY A 1 108 ? -9.138 28.705 12.160 1.00 92.50 108 GLY A C 1
ATOM 857 O O . GLY A 1 108 ? -9.445 29.064 11.026 1.00 92.50 108 GLY A O 1
ATOM 858 N N . ASP A 1 109 ? -7.968 28.114 12.419 1.00 94.56 109 ASP A N 1
ATOM 859 C CA . ASP A 1 109 ? -6.976 27.827 11.380 1.00 94.56 109 ASP A CA 1
ATOM 860 C C . ASP A 1 109 ? -7.360 26.563 10.595 1.00 94.56 109 ASP A C 1
ATOM 862 O O . ASP A 1 109 ? -7.382 25.454 11.135 1.00 94.56 109 ASP A O 1
ATOM 866 N N . LEU A 1 110 ? -7.642 26.731 9.301 1.00 89.44 110 LEU A N 1
ATOM 867 C CA . LEU A 1 110 ? -8.076 25.643 8.419 1.00 89.44 110 LEU A CA 1
ATOM 868 C C . LEU A 1 110 ? -7.013 24.555 8.230 1.00 89.44 110 LEU A C 1
ATOM 870 O O . LEU A 1 110 ? -7.363 23.387 8.069 1.00 89.44 110 LEU A O 1
ATOM 874 N N . THR A 1 111 ? -5.728 24.915 8.256 1.00 91.44 111 THR A N 1
ATOM 875 C CA . THR A 1 111 ? -4.631 23.948 8.125 1.00 91.44 111 THR A CA 1
ATOM 876 C C . THR A 1 111 ? -4.563 23.080 9.371 1.00 91.44 111 THR A C 1
ATOM 878 O O . THR A 1 111 ? -4.554 21.855 9.268 1.00 91.44 111 THR A O 1
ATOM 881 N N . ILE A 1 112 ? -4.595 23.704 10.552 1.00 94.56 112 ILE A N 1
ATOM 882 C CA . ILE A 1 112 ? -4.601 22.981 11.828 1.00 94.56 112 ILE A CA 1
ATOM 883 C C . ILE A 1 112 ? -5.845 22.100 11.928 1.00 94.56 112 ILE A C 1
ATOM 885 O O . ILE A 1 112 ? -5.726 20.935 12.305 1.00 94.56 112 ILE A O 1
ATOM 889 N N . ARG A 1 113 ? -7.024 22.630 11.574 1.00 93.19 113 ARG A N 1
ATOM 890 C CA . ARG A 1 113 ? -8.284 21.878 11.594 1.00 93.19 113 ARG A CA 1
ATOM 891 C C . ARG A 1 113 ? -8.171 20.622 10.735 1.00 93.19 113 ARG A C 1
ATOM 893 O O . ARG A 1 113 ? -8.353 19.529 11.253 1.00 93.19 113 ARG A O 1
ATOM 900 N N . ARG A 1 114 ? -7.772 20.770 9.469 1.00 92.06 114 ARG A N 1
ATOM 901 C CA . ARG A 1 114 ? -7.608 19.662 8.520 1.00 92.06 114 ARG A CA 1
ATOM 902 C C . ARG A 1 114 ? -6.665 18.579 9.044 1.00 92.06 114 ARG A C 1
ATOM 904 O O . ARG A 1 114 ? -7.053 17.416 9.119 1.00 92.06 114 ARG A O 1
ATOM 911 N N . THR A 1 115 ? -5.449 18.962 9.433 1.00 93.25 115 THR A N 1
ATOM 912 C CA . THR A 1 115 ? -4.436 18.011 9.909 1.00 93.25 115 THR A CA 1
ATOM 913 C C . THR A 1 115 ? -4.884 17.313 11.195 1.00 93.25 115 THR A C 1
ATOM 915 O O . THR A 1 115 ? -4.643 16.120 11.367 1.00 93.25 115 THR A O 1
ATOM 918 N N . ARG A 1 116 ? -5.561 18.016 12.116 1.00 95.50 116 ARG A N 1
ATOM 919 C CA . ARG A 1 116 ? -6.094 17.388 13.335 1.00 95.50 116 ARG A CA 1
ATOM 920 C C . ARG A 1 116 ? -7.260 16.449 13.038 1.00 95.50 116 ARG A C 1
ATOM 922 O O . ARG A 1 116 ? -7.326 15.403 13.674 1.00 95.50 116 ARG A O 1
ATOM 929 N N . THR A 1 117 ? -8.125 16.772 12.077 1.00 94.94 117 THR A N 1
ATOM 930 C CA . THR A 1 117 ? -9.209 15.873 11.660 1.00 94.94 117 THR A CA 1
ATOM 931 C C . THR A 1 117 ? -8.648 14.592 11.050 1.00 94.94 117 THR A C 1
ATOM 933 O O . THR A 1 117 ? -9.025 13.510 11.490 1.00 94.94 117 THR A O 1
ATOM 936 N N . ALA A 1 118 ? -7.693 14.691 10.116 1.00 94.56 118 ALA A N 1
ATOM 937 C CA . ALA A 1 118 ? -7.045 13.520 9.517 1.00 94.56 118 ALA A CA 1
ATOM 938 C C . ALA A 1 118 ? -6.371 12.635 10.582 1.00 94.56 118 ALA A C 1
ATOM 940 O O . ALA A 1 118 ? -6.593 11.427 10.619 1.00 94.56 118 ALA A O 1
ATOM 941 N N . LYS A 1 119 ? -5.638 13.240 11.528 1.00 95.94 119 LYS A N 1
ATOM 942 C CA . LYS A 1 119 ? -5.048 12.510 12.663 1.00 95.94 119 LYS A CA 1
ATOM 943 C C . LYS A 1 119 ? -6.093 11.826 13.541 1.00 95.94 119 LYS A C 1
ATOM 945 O O . LYS A 1 119 ? -5.911 10.671 13.893 1.00 95.94 119 LYS A O 1
ATOM 950 N N . ALA A 1 120 ? -7.202 12.495 13.849 1.00 97.06 120 ALA A N 1
ATOM 951 C CA . ALA A 1 120 ? -8.270 11.897 14.644 1.00 97.06 120 ALA A CA 1
ATOM 952 C C . ALA A 1 120 ? -8.943 10.705 13.936 1.00 97.06 120 ALA A C 1
ATOM 954 O O . ALA A 1 120 ? -9.388 9.777 14.611 1.00 97.06 120 ALA A O 1
ATOM 955 N N . ILE A 1 121 ? -9.005 10.700 12.599 1.00 97.62 121 ILE A N 1
ATOM 956 C CA . ILE A 1 121 ? -9.454 9.536 11.816 1.00 97.62 121 ILE A CA 1
ATOM 957 C C . ILE A 1 121 ? -8.446 8.387 11.952 1.00 97.62 121 ILE A C 1
ATOM 959 O O . ILE A 1 121 ? -8.851 7.279 12.307 1.00 97.62 121 ILE A O 1
ATOM 963 N N . ILE A 1 122 ? -7.149 8.656 11.749 1.00 97.94 122 ILE A N 1
ATOM 964 C CA . ILE A 1 122 ? -6.073 7.662 11.920 1.00 97.94 122 ILE A CA 1
ATOM 965 C C . ILE A 1 122 ? -6.131 7.053 13.324 1.00 97.94 122 ILE A C 1
ATOM 967 O O . ILE A 1 122 ? -6.191 5.834 13.458 1.00 97.94 122 ILE A O 1
ATOM 971 N N . ASP A 1 123 ? -6.187 7.885 14.366 1.00 97.88 123 ASP A N 1
ATOM 972 C CA . ASP A 1 123 ? -6.204 7.435 15.760 1.00 97.88 123 ASP A CA 1
ATOM 973 C C . ASP A 1 123 ? -7.401 6.516 16.047 1.00 97.88 123 ASP A C 1
ATOM 975 O O . ASP A 1 123 ? -7.256 5.497 16.729 1.00 97.88 123 ASP A O 1
ATOM 979 N N . LYS A 1 124 ? -8.585 6.830 15.500 1.00 97.81 124 LYS A N 1
ATOM 980 C CA . LYS A 1 124 ? -9.790 5.993 15.634 1.00 97.81 124 LYS A CA 1
ATOM 981 C C . LYS A 1 124 ? -9.634 4.647 14.929 1.00 97.81 124 LYS A C 1
ATOM 983 O O . LYS A 1 124 ? -9.977 3.629 15.524 1.00 97.81 124 LYS A O 1
ATOM 988 N N . LEU A 1 125 ? -9.134 4.641 13.692 1.00 98.44 125 LEU A N 1
ATOM 989 C CA . LEU A 1 125 ? -8.951 3.419 12.900 1.00 98.44 125 LEU A CA 1
ATOM 990 C C . LEU A 1 125 ? -7.869 2.516 13.495 1.00 98.44 125 LEU A C 1
ATOM 992 O O . LEU A 1 125 ? -8.071 1.313 13.610 1.00 98.44 125 LEU A O 1
ATOM 996 N N . VAL A 1 126 ? -6.748 3.089 13.935 1.00 98.25 126 VAL A N 1
ATOM 997 C CA . VAL A 1 126 ? -5.664 2.339 14.580 1.00 98.25 126 VAL A CA 1
ATOM 998 C C . VAL A 1 126 ? -6.124 1.763 15.918 1.00 98.25 126 VAL A C 1
ATOM 1000 O O . VAL A 1 126 ? -5.883 0.588 16.185 1.00 98.25 126 VAL A O 1
ATOM 1003 N N . SER A 1 127 ? -6.823 2.549 16.744 1.00 98.25 127 SER A N 1
ATOM 1004 C CA . SER A 1 127 ? -7.344 2.059 18.029 1.00 98.25 127 SER A CA 1
ATOM 1005 C C . SER A 1 127 ? -8.334 0.908 17.833 1.00 98.25 127 SER A C 1
ATOM 1007 O O . SER A 1 127 ? -8.226 -0.120 18.498 1.00 98.25 127 SER A O 1
ATOM 1009 N N . ASP A 1 128 ? -9.257 1.044 16.880 1.00 98.56 128 ASP A N 1
ATOM 1010 C CA . ASP A 1 128 ? -10.218 -0.010 16.553 1.00 98.56 128 ASP A CA 1
ATOM 1011 C C . ASP A 1 128 ? -9.543 -1.260 15.979 1.00 98.56 128 ASP A C 1
ATOM 1013 O O . ASP A 1 128 ? -9.861 -2.366 16.410 1.00 98.56 128 ASP A O 1
ATOM 1017 N N . CYS A 1 129 ? -8.564 -1.092 15.087 1.00 98.44 129 CYS A N 1
ATOM 1018 C CA . CYS A 1 129 ? -7.760 -2.189 14.557 1.00 98.44 129 CYS A CA 1
ATOM 1019 C C . CYS A 1 129 ? -7.107 -2.994 15.686 1.00 98.44 129 CYS A C 1
ATOM 1021 O O . CYS A 1 129 ? -7.197 -4.222 15.709 1.00 98.44 129 CYS A O 1
ATOM 1023 N N . LEU A 1 130 ? -6.494 -2.317 16.663 1.00 98.44 130 LEU A N 1
ATOM 1024 C CA . LEU A 1 130 ? -5.868 -2.980 17.805 1.00 98.44 130 LEU A CA 1
ATOM 1025 C C . LEU A 1 130 ? -6.883 -3.789 18.620 1.00 98.44 130 LEU A C 1
ATOM 1027 O O . LEU A 1 130 ? -6.605 -4.937 18.969 1.00 98.44 130 LEU A O 1
ATOM 1031 N N . ASP A 1 131 ? -8.047 -3.219 18.924 1.00 98.56 131 ASP A N 1
ATOM 1032 C CA . ASP A 1 131 ? -9.061 -3.880 19.749 1.00 98.56 131 ASP A CA 1
ATOM 1033 C C . ASP A 1 131 ? -9.749 -5.040 19.011 1.00 98.56 131 ASP A C 1
ATOM 1035 O O . ASP A 1 131 ? -9.877 -6.143 19.556 1.00 98.56 131 ASP A O 1
ATOM 1039 N N . ALA A 1 132 ? -10.138 -4.834 17.751 1.00 98.50 132 ALA A N 1
ATOM 1040 C CA . ALA A 1 132 ? -10.782 -5.845 16.917 1.00 98.50 132 ALA A CA 1
ATOM 1041 C C . ALA A 1 132 ? -9.833 -7.006 16.583 1.00 98.50 132 ALA A C 1
ATOM 1043 O O . ALA A 1 132 ? -10.227 -8.175 16.669 1.00 98.50 132 ALA A O 1
ATOM 1044 N N . SER A 1 133 ? -8.565 -6.711 16.285 1.00 98.44 133 SER A N 1
ATOM 1045 C CA . SER A 1 133 ? -7.552 -7.738 16.017 1.00 98.44 133 SER A CA 1
ATOM 1046 C C . SER A 1 133 ? -7.228 -8.549 17.271 1.00 98.44 133 SER A C 1
ATOM 1048 O O . SER A 1 133 ? -7.167 -9.773 17.202 1.00 98.44 133 SER A O 1
ATOM 1050 N N . LYS A 1 134 ? -7.098 -7.915 18.449 1.00 98.38 134 LYS A N 1
ATOM 1051 C CA . LYS A 1 134 ? -6.906 -8.642 19.721 1.00 98.38 134 LYS A CA 1
ATOM 1052 C C . LYS A 1 134 ? -8.047 -9.614 19.996 1.00 98.38 134 LYS A C 1
ATOM 1054 O O . LYS A 1 134 ? -7.791 -10.751 20.384 1.00 98.38 134 LYS A O 1
ATOM 1059 N N . LYS A 1 135 ? -9.292 -9.180 19.785 1.00 98.25 135 LYS A N 1
ATOM 1060 C CA . LYS A 1 135 ? -10.466 -10.044 19.937 1.00 98.25 135 LYS A CA 1
ATOM 1061 C C . LYS A 1 135 ? -10.410 -11.228 18.966 1.00 98.25 135 LYS A C 1
ATOM 1063 O O . LYS A 1 135 ? -10.538 -12.370 19.394 1.00 98.25 135 LYS A O 1
ATOM 1068 N N . THR A 1 136 ? -10.139 -10.960 17.691 1.00 97.94 136 THR A N 1
ATOM 1069 C CA . THR A 1 136 ? -10.047 -11.984 16.637 1.00 97.94 136 THR A CA 1
ATOM 1070 C C . THR A 1 136 ? -8.945 -13.008 16.924 1.00 97.94 136 THR A C 1
ATOM 1072 O O . THR A 1 136 ? -9.153 -14.214 16.775 1.00 97.94 136 THR A O 1
ATOM 1075 N N . LEU A 1 137 ? -7.782 -12.545 17.389 1.00 97.50 137 LEU A N 1
ATOM 1076 C CA . LEU A 1 137 ? -6.661 -13.400 17.776 1.00 97.50 137 LEU A CA 1
ATOM 1077 C C . LEU A 1 137 ? -6.964 -14.222 19.030 1.00 97.50 137 LEU A C 1
ATOM 1079 O O . LEU A 1 137 ? -6.569 -15.380 19.079 1.00 97.50 137 LEU A O 1
ATOM 1083 N N . ALA A 1 138 ? -7.685 -13.675 20.012 1.00 97.62 138 ALA A N 1
ATOM 1084 C CA . ALA A 1 138 ? -8.097 -14.427 21.198 1.00 97.62 138 ALA A CA 1
ATOM 1085 C C . ALA A 1 138 ? -9.118 -15.531 20.871 1.00 97.62 138 ALA A C 1
ATOM 1087 O O . ALA A 1 138 ? -9.093 -16.592 21.488 1.00 97.62 138 ALA A O 1
ATOM 1088 N N . GLU A 1 139 ? -10.005 -15.293 19.901 1.00 96.69 139 GLU A N 1
ATOM 1089 C CA . GLU A 1 139 ? -11.000 -16.273 19.445 1.00 96.69 139 GLU A CA 1
ATOM 1090 C C . GLU A 1 139 ? -10.389 -17.354 18.541 1.00 96.69 139 GLU A C 1
ATOM 1092 O O . GLU A 1 139 ? -10.801 -18.512 18.596 1.00 96.69 139 GLU A O 1
ATOM 1097 N N . THR A 1 140 ? -9.412 -16.985 17.707 1.00 96.00 140 THR A N 1
ATOM 1098 C CA . THR A 1 140 ? -8.790 -17.899 16.733 1.00 96.00 140 THR A CA 1
ATOM 1099 C C . THR A 1 140 ? -7.591 -18.656 17.305 1.00 96.00 140 THR A C 1
ATOM 1101 O O . THR A 1 140 ? -7.347 -19.793 16.911 1.00 96.00 140 THR A O 1
ATOM 1104 N N . ASP A 1 141 ? -6.843 -18.012 18.202 1.00 96.12 141 ASP A N 1
ATOM 1105 C CA . ASP A 1 141 ? -5.681 -18.533 18.929 1.00 96.12 141 ASP A CA 1
ATOM 1106 C C . ASP A 1 141 ? -4.645 -19.290 18.060 1.00 96.12 141 ASP A C 1
ATOM 1108 O O . ASP A 1 141 ? -4.270 -20.422 18.391 1.00 96.12 141 ASP A O 1
ATOM 1112 N N . PRO A 1 142 ? -4.166 -18.703 16.935 1.00 95.88 142 PRO A N 1
ATOM 1113 C CA . PRO A 1 142 ? -3.192 -19.368 16.073 1.00 95.88 142 PRO A CA 1
ATOM 1114 C C . PRO A 1 142 ? -1.866 -19.577 16.815 1.00 95.88 142 PRO A C 1
ATOM 1116 O O . PRO A 1 142 ? -1.338 -18.665 17.454 1.00 95.88 142 PRO A O 1
ATOM 1119 N N . LYS A 1 143 ? -1.296 -20.777 16.704 1.00 96.00 143 LYS A N 1
ATOM 1120 C CA . LYS A 1 143 ? -0.050 -21.157 17.393 1.00 96.00 143 LYS A CA 1
ATOM 1121 C C . LYS A 1 143 ? 1.184 -21.023 16.521 1.00 96.00 143 LYS A C 1
ATOM 1123 O O . LYS A 1 143 ? 2.297 -20.970 17.043 1.00 96.00 143 LYS A O 1
ATOM 1128 N N . THR A 1 144 ? 1.004 -20.981 15.206 1.00 96.44 144 THR A N 1
ATOM 1129 C CA . THR A 1 144 ? 2.106 -20.934 14.244 1.00 96.44 144 THR A CA 1
ATOM 1130 C C . THR A 1 144 ? 1.816 -19.962 13.105 1.00 96.44 144 THR A C 1
ATOM 1132 O O . THR A 1 144 ? 0.665 -19.691 12.770 1.00 96.44 144 THR A O 1
ATOM 1135 N N . VAL A 1 145 ? 2.874 -19.451 12.470 1.00 94.38 145 VAL A N 1
ATOM 1136 C CA . VAL A 1 145 ? 2.754 -18.594 11.276 1.00 94.38 145 VAL A CA 1
ATOM 1137 C C . VAL A 1 145 ? 2.083 -19.349 10.125 1.00 94.38 145 VAL A C 1
ATOM 1139 O O . VAL A 1 145 ? 1.264 -18.792 9.406 1.00 94.38 145 VAL A O 1
ATOM 1142 N N . ASP A 1 146 ? 2.373 -20.639 9.985 1.00 94.69 146 ASP A N 1
ATOM 1143 C CA . ASP A 1 146 ? 1.784 -21.508 8.965 1.00 94.69 146 ASP A CA 1
ATOM 1144 C C . ASP A 1 146 ? 0.258 -21.661 9.136 1.00 94.69 146 ASP A C 1
ATOM 1146 O O . ASP A 1 146 ? -0.487 -21.608 8.155 1.00 94.69 146 ASP A O 1
ATOM 1150 N N . GLU A 1 147 ? -0.237 -21.743 10.377 1.00 95.56 147 GLU A N 1
ATOM 1151 C CA . GLU A 1 147 ? -1.677 -21.677 10.652 1.00 95.56 147 GLU A CA 1
ATOM 1152 C C . GLU A 1 147 ? -2.291 -20.353 10.197 1.00 95.56 147 GLU A C 1
ATOM 1154 O O . GLU A 1 147 ? -3.381 -20.378 9.634 1.00 95.56 147 GLU A O 1
ATOM 1159 N N . VAL A 1 148 ? -1.603 -19.221 10.383 1.00 96.06 148 VAL A N 1
ATOM 1160 C CA . VAL A 1 148 ? -2.061 -17.906 9.902 1.00 96.06 148 VAL A CA 1
ATOM 1161 C C . VAL A 1 148 ? -2.109 -17.879 8.370 1.00 96.06 148 VAL A C 1
ATOM 1163 O O . VAL A 1 148 ? -3.149 -17.567 7.788 1.00 96.06 148 VAL A O 1
ATOM 1166 N N . CYS A 1 149 ? -1.023 -18.278 7.706 1.00 94.06 149 CYS A N 1
ATOM 1167 C CA . CYS A 1 149 ? -0.876 -18.203 6.250 1.00 94.06 149 CYS A CA 1
ATOM 1168 C C . CYS A 1 149 ? -1.811 -19.152 5.472 1.00 94.06 149 CYS A C 1
ATOM 1170 O O . CYS A 1 149 ? -2.075 -18.941 4.283 1.00 94.06 149 CYS A O 1
ATOM 1172 N N . ARG A 1 150 ? -2.338 -20.210 6.106 1.00 93.19 150 ARG A N 1
ATOM 1173 C CA . ARG A 1 150 ? -3.311 -21.131 5.485 1.00 93.19 150 ARG A CA 1
ATOM 1174 C C . ARG A 1 150 ? -4.753 -20.632 5.504 1.00 93.19 150 ARG A C 1
ATOM 1176 O O . ARG A 1 150 ? -5.588 -21.212 4.800 1.00 93.19 150 ARG A O 1
ATOM 1183 N N . ARG A 1 151 ? -5.069 -19.603 6.291 1.00 92.06 151 ARG A N 1
ATOM 1184 C CA . ARG A 1 151 ? -6.430 -19.052 6.378 1.00 92.06 151 ARG A CA 1
ATOM 1185 C C . ARG A 1 151 ? -6.763 -18.220 5.150 1.00 92.06 151 ARG A C 1
ATOM 1187 O O . ARG A 1 151 ? -5.882 -17.662 4.508 1.00 92.06 151 ARG A O 1
ATOM 1194 N N . SER A 1 152 ? -8.043 -18.152 4.807 1.00 89.50 152 SER A N 1
ATOM 1195 C CA . SER A 1 152 ? -8.542 -17.223 3.784 1.00 89.50 152 SER A CA 1
ATOM 1196 C C . SER A 1 152 ? -8.790 -15.832 4.355 1.00 89.50 152 SER A C 1
ATOM 1198 O O . SER A 1 152 ? -8.639 -14.845 3.637 1.00 89.50 152 SER A O 1
ATOM 1200 N N . GLU A 1 153 ? -9.180 -15.770 5.627 1.00 91.94 153 GLU A N 1
ATOM 1201 C CA . GLU A 1 153 ? -9.529 -14.545 6.334 1.00 91.94 153 GLU A CA 1
ATOM 1202 C C . GLU A 1 153 ? -8.295 -13.914 6.988 1.00 91.94 153 GLU A C 1
ATOM 1204 O O . GLU A 1 153 ? -7.380 -14.616 7.432 1.00 91.94 153 GLU A O 1
ATOM 1209 N N . ASN A 1 154 ? -8.298 -12.584 7.082 1.00 95.06 154 ASN A N 1
ATOM 1210 C CA . ASN A 1 154 ? -7.322 -11.843 7.875 1.00 95.06 154 ASN A CA 1
ATOM 1211 C C . ASN A 1 154 ? -7.669 -11.940 9.365 1.00 95.06 154 ASN A C 1
ATOM 1213 O O . ASN A 1 154 ? -8.838 -11.998 9.745 1.00 95.06 154 ASN A O 1
ATOM 1217 N N . LEU A 1 155 ? -6.635 -11.942 10.204 1.00 97.06 155 LEU A N 1
ATOM 1218 C CA . LEU A 1 155 ? -6.743 -11.874 11.664 1.00 97.06 155 LEU A CA 1
ATOM 1219 C C . LEU A 1 155 ? -6.460 -10.464 12.190 1.00 97.06 155 LEU A C 1
ATOM 1221 O O . LEU A 1 155 ? -6.861 -10.128 13.303 1.00 97.06 155 LEU A O 1
ATOM 1225 N N . ILE A 1 156 ? -5.787 -9.650 11.375 1.00 97.88 156 ILE A N 1
ATOM 1226 C CA . ILE A 1 156 ? -5.612 -8.219 11.595 1.00 97.88 156 ILE A CA 1
ATOM 1227 C C . ILE A 1 156 ? -6.721 -7.497 10.840 1.00 97.88 156 ILE A C 1
ATOM 1229 O O . ILE A 1 156 ? -6.787 -7.550 9.610 1.00 97.88 156 ILE A O 1
ATOM 1233 N N . VAL A 1 157 ? -7.642 -6.902 11.588 1.00 97.44 157 VAL A N 1
ATOM 1234 C CA . VAL A 1 157 ? -8.936 -6.444 11.076 1.00 97.44 157 VAL A CA 1
ATOM 1235 C C . VAL A 1 157 ? -9.386 -5.163 11.764 1.00 97.44 157 VAL A C 1
ATOM 1237 O O . VAL A 1 157 ? -9.021 -4.896 12.908 1.00 97.44 157 VAL A O 1
ATOM 1240 N N . LEU A 1 158 ? -10.241 -4.411 11.076 1.00 98.19 158 LEU A N 1
ATOM 1241 C CA . LEU A 1 158 ? -11.120 -3.420 11.690 1.00 98.19 158 LEU A CA 1
ATOM 1242 C C . LEU A 1 158 ? -12.409 -4.097 12.170 1.00 98.19 158 LEU A C 1
ATOM 1244 O O . LEU A 1 158 ? -12.814 -5.149 11.669 1.00 98.19 158 LEU A O 1
ATOM 1248 N N . SER A 1 159 ? -13.095 -3.476 13.123 1.00 98.38 159 SER A N 1
ATOM 1249 C CA . SER A 1 159 ? -14.465 -3.848 13.450 1.00 98.38 159 SER A CA 1
ATOM 1250 C C . SER A 1 159 ? -15.376 -3.621 12.244 1.00 98.38 159 SER A C 1
ATOM 1252 O O . SER A 1 159 ? -15.171 -2.698 11.457 1.00 98.38 159 SER A O 1
ATOM 1254 N N . ALA A 1 160 ? -16.449 -4.410 12.130 1.00 97.75 160 ALA A N 1
ATOM 1255 C CA . ALA A 1 160 ? -17.401 -4.289 11.020 1.00 97.75 160 ALA A CA 1
ATOM 1256 C C . ALA A 1 160 ? -17.955 -2.860 10.850 1.00 97.75 160 ALA A C 1
ATOM 1258 O O . ALA A 1 160 ? -18.246 -2.429 9.739 1.00 97.75 160 ALA A O 1
ATOM 1259 N N . ARG A 1 161 ? -18.079 -2.108 11.952 1.00 97.62 161 ARG A N 1
ATOM 1260 C CA . ARG A 1 161 ? -18.475 -0.699 11.906 1.00 97.62 161 ARG A CA 1
ATOM 1261 C C . ARG A 1 161 ? -17.390 0.173 11.273 1.00 97.62 161 ARG A C 1
ATOM 1263 O O . ARG A 1 161 ? -17.709 0.941 10.373 1.00 97.62 161 ARG A O 1
ATOM 1270 N N . ARG A 1 162 ? -16.144 0.102 11.756 1.00 97.44 162 ARG A N 1
ATOM 1271 C CA . ARG A 1 162 ? -15.060 0.966 11.259 1.00 97.44 162 ARG A CA 1
ATOM 1272 C C . ARG A 1 162 ? -14.628 0.607 9.851 1.00 97.44 162 ARG A C 1
ATOM 1274 O O . ARG A 1 162 ? -14.315 1.511 9.089 1.00 97.44 162 ARG A O 1
ATOM 1281 N N . ASP A 1 163 ? -14.684 -0.669 9.490 1.00 97.06 163 ASP A N 1
ATOM 1282 C CA . ASP A 1 163 ? -14.439 -1.100 8.118 1.00 97.06 163 ASP A CA 1
ATOM 1283 C C . ASP A 1 163 ? -15.479 -0.511 7.151 1.00 97.06 163 ASP A C 1
ATOM 1285 O O . ASP A 1 163 ? -15.116 0.042 6.117 1.00 97.06 163 ASP A O 1
ATOM 1289 N N . ALA A 1 164 ? -16.766 -0.522 7.527 1.00 97.50 164 ALA A N 1
ATOM 1290 C CA . ALA A 1 164 ? -17.828 0.087 6.725 1.00 97.50 164 ALA A CA 1
ATOM 1291 C C . ALA A 1 164 ? -17.698 1.618 6.617 1.00 97.50 164 ALA A C 1
ATOM 1293 O O . ALA A 1 164 ? -17.964 2.189 5.564 1.00 97.50 164 ALA A O 1
ATOM 1294 N N . GLU A 1 165 ? -17.291 2.295 7.692 1.00 97.25 165 GLU A N 1
ATOM 1295 C CA . GLU A 1 165 ? -17.052 3.743 7.673 1.00 97.25 165 GLU A CA 1
ATOM 1296 C C . GLU A 1 165 ? -15.795 4.125 6.867 1.00 97.25 165 GLU A C 1
ATOM 1298 O O . GLU A 1 165 ? -15.780 5.169 6.215 1.00 97.25 165 GLU A O 1
ATOM 1303 N N . LEU A 1 166 ? -14.747 3.292 6.879 1.00 96.31 166 LEU A N 1
ATOM 1304 C CA . LEU A 1 166 ? -13.577 3.474 6.018 1.00 96.31 166 LEU A CA 1
ATOM 1305 C C . LEU A 1 166 ? -13.937 3.241 4.545 1.00 96.31 166 LEU A C 1
ATOM 1307 O O . LEU A 1 166 ? -13.533 4.030 3.699 1.00 96.31 166 LEU A O 1
ATOM 1311 N N . ALA A 1 167 ? -14.754 2.227 4.248 1.00 95.62 167 ALA A N 1
ATOM 1312 C CA . ALA A 1 167 ? -15.266 1.983 2.901 1.00 95.62 167 ALA A CA 1
ATOM 1313 C C . ALA A 1 167 ? -16.135 3.146 2.380 1.00 95.62 167 ALA A C 1
ATOM 1315 O O . ALA A 1 167 ? -16.036 3.518 1.214 1.00 95.62 167 ALA A O 1
ATOM 1316 N N . GLU A 1 168 ? -16.944 3.769 3.244 1.00 96.38 168 GLU A N 1
ATOM 1317 C CA . GLU A 1 168 ? -17.695 4.992 2.914 1.00 96.38 168 GLU A CA 1
ATOM 1318 C C . GLU A 1 168 ? -16.753 6.155 2.552 1.00 96.38 168 GLU A C 1
ATOM 1320 O O . GLU A 1 168 ? -17.002 6.880 1.586 1.00 96.38 168 GLU A O 1
ATOM 1325 N N . LEU A 1 169 ? -15.646 6.326 3.288 1.00 95.88 169 LEU A N 1
ATOM 1326 C CA . LEU A 1 169 ? -14.623 7.322 2.958 1.00 95.88 169 LEU A CA 1
ATOM 1327 C C . LEU A 1 169 ? -13.925 7.004 1.624 1.00 95.88 169 LEU A C 1
ATOM 1329 O O . LEU A 1 169 ? -13.739 7.906 0.810 1.00 95.88 169 LEU A O 1
ATOM 1333 N N . GLU A 1 170 ? -13.574 5.743 1.379 1.00 94.62 170 GLU A N 1
ATOM 1334 C CA . GLU A 1 170 ? -12.970 5.279 0.122 1.00 94.62 170 GLU A CA 1
ATOM 1335 C C . GLU A 1 170 ? -13.875 5.573 -1.081 1.00 94.62 170 GLU A C 1
ATOM 1337 O O . GLU A 1 170 ? -13.425 6.122 -2.090 1.00 94.62 170 GLU A O 1
ATOM 1342 N N . GLU A 1 171 ? -15.169 5.269 -0.967 1.00 93.00 171 GLU A N 1
ATOM 1343 C CA . GLU A 1 171 ? -16.154 5.563 -2.008 1.00 93.00 171 GLU A CA 1
ATOM 1344 C C . GLU A 1 171 ? -16.289 7.073 -2.243 1.00 93.00 171 GLU A C 1
ATOM 1346 O O . GLU A 1 171 ? -16.317 7.534 -3.391 1.00 93.00 171 GLU A O 1
ATOM 1351 N N . PHE A 1 172 ? -16.305 7.863 -1.169 1.00 93.69 172 PHE A N 1
ATOM 1352 C CA . PHE A 1 172 ? -16.325 9.315 -1.272 1.00 93.69 172 PHE A CA 1
ATOM 1353 C C . PHE A 1 172 ? -15.095 9.852 -2.018 1.00 93.69 172 PHE A C 1
ATOM 1355 O O . PHE A 1 172 ? -15.246 10.673 -2.931 1.00 93.69 172 PHE A O 1
ATOM 1362 N N . LEU A 1 173 ? -13.889 9.392 -1.665 1.00 92.25 173 LEU A N 1
ATOM 1363 C CA . LEU A 1 173 ? -12.644 9.790 -2.327 1.00 92.25 173 LEU A CA 1
ATOM 1364 C C . LEU A 1 173 ? -12.638 9.352 -3.795 1.00 92.25 173 LEU A C 1
ATOM 1366 O O . LEU A 1 173 ? -12.253 10.135 -4.663 1.00 92.25 173 LEU A O 1
ATOM 1370 N N . MET A 1 174 ? -13.147 8.157 -4.112 1.00 89.19 174 MET A N 1
ATOM 1371 C CA . MET A 1 174 ? -13.345 7.709 -5.497 1.00 89.19 174 MET A CA 1
ATOM 1372 C C . MET A 1 174 ? -14.149 8.716 -6.309 1.00 89.19 174 MET A C 1
ATOM 1374 O O . MET A 1 174 ? -13.698 9.185 -7.354 1.00 89.19 174 MET A O 1
ATOM 1378 N N . GLN A 1 175 ? -15.316 9.102 -5.808 1.00 87.31 175 GLN A N 1
ATOM 1379 C CA . GLN A 1 175 ? -16.234 9.960 -6.548 1.00 87.31 175 GLN A CA 1
ATOM 1380 C C . GLN A 1 175 ? -15.767 11.419 -6.634 1.00 87.31 175 GLN A C 1
ATOM 1382 O O . GLN A 1 175 ? -15.962 12.057 -7.668 1.00 87.31 175 GLN A O 1
ATOM 1387 N N . ASN A 1 176 ? -15.157 11.948 -5.569 1.00 85.88 176 ASN A N 1
ATOM 1388 C CA . ASN A 1 176 ? -14.912 13.388 -5.423 1.00 85.88 176 ASN A CA 1
ATOM 1389 C C . ASN A 1 176 ? -13.441 13.792 -5.590 1.00 85.88 176 ASN A C 1
ATOM 1391 O O . ASN A 1 176 ? -13.163 14.960 -5.853 1.00 85.88 176 ASN A O 1
ATOM 1395 N N . PHE A 1 177 ? -12.506 12.851 -5.456 1.00 84.75 177 PHE A N 1
ATOM 1396 C CA . PHE A 1 177 ? -11.076 13.095 -5.624 1.00 84.75 177 PHE A CA 1
ATOM 1397 C C . PHE A 1 177 ? -10.553 12.406 -6.885 1.00 84.75 177 PHE A C 1
ATOM 1399 O O . PHE A 1 177 ? -10.248 13.102 -7.850 1.00 84.75 177 PHE A O 1
ATOM 1406 N N . TYR A 1 178 ? -10.529 11.070 -6.947 1.00 79.62 178 TYR A N 1
ATOM 1407 C CA . TYR A 1 178 ? -9.878 10.345 -8.052 1.00 79.62 178 TYR A CA 1
ATOM 1408 C C . TYR A 1 178 ? -10.575 10.514 -9.408 1.00 79.62 178 TYR A C 1
ATOM 1410 O O . TYR A 1 178 ? -9.912 10.623 -10.439 1.00 79.62 178 TYR A O 1
ATOM 1418 N N . LEU A 1 179 ? -11.911 10.567 -9.433 1.00 76.19 179 LEU A N 1
ATOM 1419 C CA . LEU A 1 179 ? -12.680 10.759 -10.668 1.00 76.19 179 LEU A CA 1
ATOM 1420 C C . LEU A 1 179 ? -12.853 12.229 -11.072 1.00 76.19 179 LEU A C 1
ATOM 1422 O O . LEU A 1 179 ? -13.561 12.500 -12.045 1.00 76.19 179 LEU A O 1
ATOM 1426 N N . HIS A 1 180 ? -12.201 13.163 -10.374 1.00 76.31 180 HIS A N 1
ATOM 1427 C CA . HIS A 1 180 ? -12.229 14.574 -10.734 1.00 76.31 180 HIS A CA 1
ATOM 1428 C C . HIS A 1 180 ? -11.709 14.774 -12.169 1.00 76.31 180 HIS A C 1
ATOM 1430 O O . HIS A 1 180 ? -10.713 14.174 -12.579 1.00 76.31 180 HIS A O 1
ATOM 1436 N N . GLU A 1 181 ? -12.372 15.632 -12.949 1.00 69.62 181 GLU A N 1
ATOM 1437 C CA . GLU A 1 181 ? -12.139 15.794 -14.395 1.00 69.62 181 GLU A CA 1
ATOM 1438 C C . GLU A 1 181 ? -10.665 16.080 -14.735 1.00 69.62 181 GLU A C 1
ATOM 1440 O O . GLU A 1 181 ? -10.096 15.499 -15.661 1.00 69.62 181 GLU A O 1
ATOM 1445 N N . THR A 1 182 ? -10.007 16.896 -13.909 1.00 67.44 182 THR A N 1
ATOM 1446 C CA . THR A 1 182 ? -8.570 17.196 -13.998 1.00 67.44 182 THR A CA 1
ATOM 1447 C C . THR A 1 182 ? -7.680 15.949 -13.908 1.00 67.44 182 THR A C 1
ATOM 1449 O O . THR A 1 182 ? -6.672 15.861 -14.614 1.00 67.44 182 THR A O 1
ATOM 1452 N N . LEU A 1 183 ? -8.032 14.977 -13.060 1.00 71.81 183 LEU A N 1
ATOM 1453 C CA . LEU A 1 183 ? -7.271 13.734 -12.912 1.00 71.81 183 LEU A CA 1
ATOM 1454 C C . LEU A 1 183 ? -7.547 12.768 -14.062 1.00 71.81 183 LEU A C 1
ATOM 1456 O O . LEU A 1 183 ? -6.604 12.158 -14.557 1.00 71.81 183 LEU A O 1
ATOM 1460 N N . ARG A 1 184 ? -8.784 12.700 -14.575 1.00 76.38 184 ARG A N 1
ATOM 1461 C CA . ARG A 1 184 ? -9.111 11.888 -15.765 1.00 76.38 184 ARG A CA 1
ATOM 1462 C C . ARG A 1 184 ? -8.334 12.330 -17.003 1.00 76.38 184 ARG A C 1
ATOM 1464 O O . ARG A 1 184 ? -7.663 11.514 -17.623 1.00 76.38 184 ARG A O 1
ATOM 1471 N N . ALA A 1 185 ? -8.334 13.631 -17.302 1.00 78.38 185 ALA A N 1
ATOM 1472 C CA . ALA A 1 185 ? -7.575 14.169 -18.433 1.00 78.38 185 ALA A CA 1
ATOM 1473 C C . ALA A 1 185 ? -6.057 13.947 -18.288 1.00 78.38 185 ALA A C 1
ATOM 1475 O O . ALA A 1 185 ? -5.334 13.879 -19.282 1.00 78.38 185 ALA A O 1
ATOM 1476 N N . THR A 1 186 ? -5.560 13.857 -17.052 1.00 80.75 186 THR A N 1
ATOM 1477 C CA . THR A 1 186 ? -4.159 13.521 -16.772 1.00 80.75 186 THR A CA 1
ATOM 1478 C C . THR A 1 186 ? -3.904 12.025 -16.955 1.00 80.75 186 THR A C 1
ATOM 1480 O O . THR A 1 186 ? -2.909 11.661 -17.573 1.00 80.75 186 THR A O 1
ATOM 1483 N N . ALA A 1 187 ? -4.810 11.162 -16.493 1.00 81.81 187 ALA A N 1
ATOM 1484 C CA . ALA A 1 187 ? -4.709 9.714 -16.643 1.00 81.81 187 ALA A CA 1
ATOM 1485 C C . ALA A 1 187 ? -4.699 9.281 -18.118 1.00 81.81 187 ALA A C 1
ATOM 1487 O O . ALA A 1 187 ? -3.862 8.464 -18.498 1.00 81.81 187 ALA A O 1
ATOM 1488 N N . ASP A 1 188 ? -5.552 9.878 -18.957 1.00 85.81 188 ASP A N 1
ATOM 1489 C CA . ASP A 1 188 ? -5.568 9.610 -20.402 1.00 85.81 188 ASP A CA 1
ATOM 1490 C C . ASP A 1 188 ? -4.225 9.979 -21.052 1.00 85.81 188 ASP A C 1
ATOM 1492 O O . ASP A 1 188 ? -3.634 9.176 -21.772 1.00 85.81 188 ASP A O 1
ATOM 1496 N N . LYS A 1 189 ? -3.665 11.147 -20.707 1.00 86.44 189 LYS A N 1
ATOM 1497 C CA . LYS A 1 189 ? -2.330 11.554 -21.179 1.00 86.44 189 LYS A CA 1
ATOM 1498 C C . LYS A 1 189 ? -1.234 10.591 -20.727 1.00 86.44 189 LYS A C 1
ATOM 1500 O O . LYS A 1 189 ? -0.362 10.252 -21.519 1.00 86.44 189 LYS A O 1
ATOM 1505 N N . VAL A 1 190 ? -1.262 10.157 -19.466 1.00 88.75 190 VAL A N 1
ATOM 1506 C CA . VAL A 1 190 ? -0.276 9.208 -18.923 1.00 88.75 190 VAL A CA 1
ATOM 1507 C C . VAL A 1 190 ? -0.372 7.861 -19.636 1.00 88.75 190 VAL A C 1
ATOM 1509 O O . VAL A 1 190 ? 0.656 7.258 -19.940 1.00 88.75 190 VAL A O 1
ATOM 1512 N N . LYS A 1 191 ? -1.582 7.402 -19.962 1.00 90.25 191 LYS A N 1
ATOM 1513 C CA . LYS A 1 191 ? -1.776 6.188 -20.755 1.00 90.25 191 LYS A CA 1
ATOM 1514 C C . LYS A 1 191 ? -1.124 6.318 -22.135 1.00 90.25 191 LYS A C 1
ATOM 1516 O O . LYS A 1 191 ? -0.330 5.450 -22.495 1.00 90.25 191 LYS A O 1
ATOM 1521 N N . ASP A 1 192 ? -1.384 7.413 -22.847 1.00 90.38 192 ASP A N 1
ATOM 1522 C CA . ASP A 1 192 ? -0.788 7.672 -24.165 1.00 90.38 192 ASP A CA 1
ATOM 1523 C C . ASP A 1 192 ? 0.746 7.740 -24.096 1.00 90.38 192 ASP A C 1
ATOM 1525 O O . ASP A 1 192 ? 1.449 7.280 -24.997 1.00 90.38 192 ASP A O 1
ATOM 1529 N N . TRP A 1 193 ? 1.289 8.318 -23.021 1.00 91.88 193 TRP A N 1
ATOM 1530 C CA . TRP A 1 193 ? 2.728 8.389 -22.763 1.00 91.88 193 TRP A CA 1
ATOM 1531 C C . TRP A 1 193 ? 3.351 7.009 -22.555 1.00 91.88 193 TRP A C 1
ATOM 1533 O O . TRP A 1 193 ? 4.391 6.705 -23.143 1.00 91.88 193 TRP A O 1
ATOM 1543 N N . LEU A 1 194 ? 2.719 6.165 -21.738 1.00 94.06 194 LEU A N 1
ATOM 1544 C CA . LEU A 1 194 ? 3.189 4.806 -21.476 1.00 94.06 194 LEU A CA 1
ATOM 1545 C C . LEU A 1 194 ? 3.118 3.931 -22.732 1.00 94.06 194 LEU A C 1
ATOM 1547 O O . LEU A 1 194 ? 4.046 3.162 -22.977 1.00 94.06 194 LEU A O 1
ATOM 1551 N N . GLU A 1 195 ? 2.067 4.073 -23.544 1.00 94.25 195 GLU A N 1
ATOM 1552 C CA . GLU A 1 195 ? 1.921 3.361 -24.818 1.00 94.25 195 GLU A CA 1
ATOM 1553 C C . GLU A 1 195 ? 3.037 3.743 -25.798 1.00 94.25 195 GLU A C 1
ATOM 1555 O O . GLU A 1 195 ? 3.761 2.870 -26.280 1.00 94.25 195 GLU A O 1
ATOM 1560 N N . GLN A 1 196 ? 3.279 5.043 -25.993 1.00 93.50 196 GLN A N 1
ATOM 1561 C CA . GLN A 1 196 ? 4.364 5.537 -26.849 1.00 93.50 196 GLN A CA 1
ATOM 1562 C C . GLN A 1 196 ? 5.749 5.069 -26.383 1.00 93.50 196 GLN A C 1
ATOM 1564 O O . GLN A 1 196 ? 6.565 4.632 -27.202 1.00 93.50 196 GLN A O 1
ATOM 1569 N N . LEU A 1 197 ? 6.026 5.132 -25.074 1.00 94.38 197 LEU A N 1
ATOM 1570 C CA . LEU A 1 197 ? 7.274 4.614 -24.505 1.00 94.38 197 LEU A CA 1
ATOM 1571 C C . LEU A 1 197 ? 7.423 3.120 -24.775 1.00 94.38 197 LEU A C 1
ATOM 1573 O O . LEU A 1 197 ? 8.480 2.675 -25.226 1.00 94.38 197 LEU A O 1
ATOM 1577 N N . PHE A 1 198 ? 6.371 2.348 -24.517 1.00 95.94 198 PHE A N 1
ATOM 1578 C CA . PHE A 1 198 ? 6.387 0.903 -24.676 1.00 95.94 198 PHE A CA 1
ATOM 1579 C C . PHE A 1 198 ? 6.627 0.488 -26.129 1.00 95.94 198 PHE A C 1
ATOM 1581 O O . PHE A 1 198 ? 7.534 -0.305 -26.400 1.00 95.94 198 PHE A O 1
ATOM 1588 N N . GLU A 1 199 ? 5.866 1.046 -27.072 1.00 95.12 199 GLU A N 1
ATOM 1589 C CA . GLU A 1 199 ? 6.008 0.745 -28.497 1.00 95.12 199 GLU A CA 1
ATOM 1590 C C . GLU A 1 199 ? 7.396 1.105 -29.018 1.00 95.12 199 GLU A C 1
ATOM 1592 O O . GLU A 1 199 ? 8.032 0.315 -29.728 1.00 95.12 199 GLU A O 1
ATOM 1597 N N . LYS A 1 200 ? 7.902 2.282 -28.638 1.00 92.81 200 LYS A N 1
ATOM 1598 C CA . LYS A 1 200 ? 9.215 2.726 -29.089 1.00 92.81 200 LYS A CA 1
ATOM 1599 C C . LYS A 1 200 ? 10.333 1.857 -28.531 1.00 92.81 200 LYS A C 1
ATOM 1601 O O . LYS A 1 200 ? 11.202 1.441 -29.291 1.00 92.81 200 LYS A O 1
ATOM 1606 N N . LEU A 1 201 ? 10.318 1.550 -27.238 1.00 94.94 201 LEU A N 1
ATOM 1607 C CA . LEU A 1 201 ? 11.346 0.708 -26.621 1.00 94.94 201 LEU A CA 1
ATOM 1608 C C . LEU A 1 201 ? 11.284 -0.744 -27.123 1.00 94.94 201 LEU A C 1
ATOM 1610 O O . LEU A 1 201 ? 12.309 -1.423 -27.148 1.00 94.94 201 LEU A O 1
ATOM 1614 N N . CYS A 1 202 ? 10.120 -1.209 -27.589 1.00 96.12 202 CYS A N 1
ATOM 1615 C CA . CYS A 1 202 ? 10.020 -2.465 -28.332 1.00 96.12 202 CYS A CA 1
ATOM 1616 C C . CYS A 1 202 ? 10.643 -2.362 -29.737 1.00 96.12 202 CYS A C 1
ATOM 1618 O O . CYS A 1 202 ? 11.326 -3.285 -30.174 1.00 96.12 202 CYS A O 1
ATOM 1620 N N . ARG A 1 203 ? 10.433 -1.257 -30.463 1.00 95.69 203 ARG A N 1
ATOM 1621 C CA . ARG A 1 203 ? 11.001 -1.060 -31.811 1.00 95.69 203 ARG A CA 1
ATOM 1622 C C . ARG A 1 203 ? 12.512 -0.828 -31.789 1.00 95.69 203 ARG A C 1
ATOM 1624 O O . ARG A 1 203 ? 13.223 -1.317 -32.662 1.00 95.69 203 ARG A O 1
ATOM 1631 N N . GLU A 1 204 ? 12.995 -0.096 -30.792 1.00 94.31 204 GLU A N 1
ATOM 1632 C CA . GLU A 1 204 ? 14.386 0.332 -30.644 1.00 94.31 204 GLU A CA 1
ATOM 1633 C C . GLU A 1 204 ? 14.941 -0.073 -29.259 1.00 94.31 204 GLU A C 1
ATOM 1635 O O . GLU A 1 204 ? 15.214 0.794 -28.421 1.00 94.31 204 GLU A O 1
ATOM 1640 N N . PRO A 1 205 ? 15.161 -1.378 -28.981 1.00 94.88 205 PRO A N 1
ATOM 1641 C CA . PRO A 1 205 ? 15.581 -1.840 -27.652 1.00 94.88 205 PRO A CA 1
ATOM 1642 C C . PRO A 1 205 ? 16.917 -1.249 -27.194 1.00 94.88 205 PRO A C 1
ATOM 1644 O O . PRO A 1 205 ? 17.179 -1.165 -25.996 1.00 94.88 205 PRO A O 1
ATOM 1647 N N . GLU A 1 206 ? 17.761 -0.824 -28.139 1.00 94.19 206 GLU A N 1
ATOM 1648 C CA . GLU A 1 206 ? 19.057 -0.177 -27.907 1.00 94.19 206 GLU A CA 1
ATOM 1649 C C . GLU A 1 206 ? 18.971 1.106 -27.071 1.00 94.19 206 GLU A C 1
ATOM 1651 O O . GLU A 1 206 ? 19.950 1.445 -26.400 1.00 94.19 206 GLU A O 1
ATOM 1656 N N . LEU A 1 207 ? 17.806 1.769 -27.060 1.00 92.19 207 LEU A N 1
ATOM 1657 C CA . LEU A 1 207 ? 17.526 2.934 -26.218 1.00 92.19 207 LEU A CA 1
ATOM 1658 C C . LEU A 1 207 ? 17.462 2.579 -24.727 1.00 92.19 207 LEU A C 1
ATOM 1660 O O . LEU A 1 207 ? 17.672 3.444 -23.878 1.00 92.19 207 LEU A O 1
ATOM 1664 N N . MET A 1 208 ? 17.211 1.310 -24.392 1.00 94.44 208 MET A N 1
ATOM 1665 C CA . MET A 1 208 ? 17.286 0.842 -23.014 1.00 94.44 208 MET A CA 1
ATOM 1666 C C . MET A 1 208 ? 18.745 0.651 -22.576 1.00 94.44 208 MET A C 1
ATOM 1668 O O . MET A 1 208 ? 19.583 0.154 -23.348 1.00 94.44 208 MET A O 1
ATOM 1672 N N . PRO A 1 209 ? 19.062 0.928 -21.298 1.00 94.00 209 PRO A N 1
ATOM 1673 C CA . PRO A 1 209 ? 20.346 0.567 -20.719 1.00 94.00 209 PRO A CA 1
ATOM 1674 C C . PRO A 1 209 ? 20.667 -0.914 -20.947 1.00 94.00 209 PRO A C 1
ATOM 1676 O O . PRO A 1 209 ? 19.794 -1.780 -20.833 1.00 94.00 209 PRO A O 1
ATOM 1679 N N . ARG A 1 210 ? 21.948 -1.226 -21.206 1.00 94.19 210 ARG A N 1
ATOM 1680 C CA . ARG A 1 210 ? 22.426 -2.614 -21.395 1.00 94.19 210 ARG A CA 1
ATOM 1681 C C . ARG A 1 210 ? 21.977 -3.548 -20.270 1.00 94.19 210 ARG A C 1
ATOM 1683 O O . ARG A 1 210 ? 21.708 -4.718 -20.518 1.00 94.19 210 ARG A O 1
ATOM 1690 N N . TYR A 1 211 ? 21.870 -3.007 -19.057 1.00 92.12 211 TYR A N 1
ATOM 1691 C CA . TYR A 1 211 ? 21.385 -3.722 -17.886 1.00 92.12 211 TYR A CA 1
ATOM 1692 C C . TYR A 1 211 ? 19.998 -4.344 -18.089 1.00 92.12 211 TYR A C 1
ATOM 1694 O O . TYR A 1 211 ? 19.830 -5.519 -17.799 1.00 92.12 211 TYR A O 1
ATOM 1702 N N . PHE A 1 212 ? 19.026 -3.611 -18.637 1.00 93.62 212 PHE A N 1
ATOM 1703 C CA . PHE A 1 212 ? 17.685 -4.151 -18.889 1.00 93.62 212 PHE A CA 1
ATOM 1704 C C . PHE A 1 212 ? 17.653 -5.038 -20.134 1.00 93.62 212 PHE A C 1
ATOM 1706 O O . PHE A 1 212 ? 17.003 -6.083 -20.148 1.00 93.62 212 PHE A O 1
ATOM 1713 N N . ARG A 1 213 ? 18.430 -4.682 -21.165 1.00 95.56 213 ARG A N 1
ATOM 1714 C CA . ARG A 1 213 ? 18.532 -5.483 -22.394 1.00 95.56 213 ARG A CA 1
ATOM 1715 C C . ARG A 1 213 ? 19.040 -6.902 -22.165 1.00 95.56 213 ARG A C 1
ATOM 1717 O O . ARG A 1 213 ? 18.650 -7.803 -22.902 1.00 95.56 213 ARG A O 1
ATOM 1724 N N . ARG A 1 214 ? 19.871 -7.122 -21.142 1.00 93.75 214 ARG A N 1
ATOM 1725 C CA . ARG A 1 214 ? 20.390 -8.459 -20.809 1.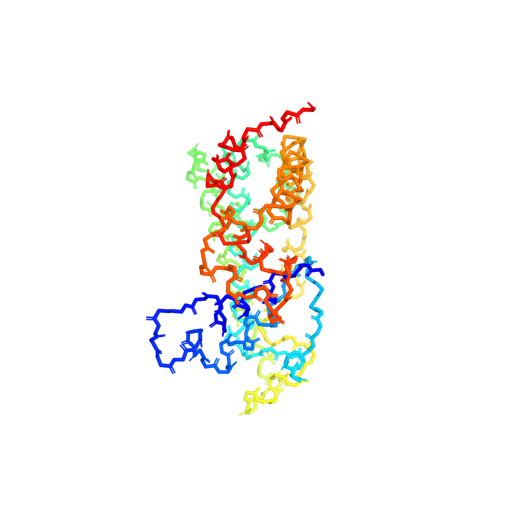00 93.75 214 ARG A CA 1
ATOM 1726 C C . ARG A 1 214 ? 19.285 -9.471 -20.489 1.00 93.75 214 ARG A C 1
ATOM 1728 O O . ARG A 1 214 ? 19.516 -10.661 -20.638 1.00 93.75 214 ARG A O 1
ATOM 1735 N N . PHE A 1 215 ? 18.103 -9.008 -20.076 1.00 93.69 215 PHE A N 1
ATOM 1736 C CA . PHE A 1 215 ? 16.970 -9.871 -19.747 1.00 93.69 215 PHE A CA 1
ATOM 1737 C C . PHE A 1 215 ? 16.149 -10.291 -20.975 1.00 93.69 215 PHE A C 1
ATOM 1739 O O . PHE A 1 215 ? 15.341 -11.208 -20.866 1.00 93.69 215 PHE A O 1
ATOM 1746 N N . ILE A 1 216 ? 16.346 -9.665 -22.144 1.00 96.38 216 ILE A N 1
ATOM 1747 C CA . ILE A 1 216 ? 15.565 -9.946 -23.363 1.00 96.38 216 ILE A CA 1
ATOM 1748 C C . ILE A 1 216 ? 15.626 -11.427 -23.780 1.00 96.38 216 ILE A C 1
ATOM 1750 O O . ILE A 1 216 ? 14.560 -11.973 -24.067 1.00 96.38 216 ILE A O 1
ATOM 1754 N N . PRO A 1 217 ? 16.795 -12.104 -23.806 1.00 96.12 217 PRO A N 1
ATOM 1755 C CA . PRO A 1 217 ? 16.867 -13.500 -24.244 1.00 96.12 217 PRO A CA 1
ATOM 1756 C C . PRO A 1 217 ? 16.054 -14.464 -23.371 1.00 96.12 217 PRO A C 1
ATOM 1758 O O . PRO A 1 217 ? 15.502 -15.430 -23.887 1.00 96.12 217 PRO A O 1
ATOM 1761 N N . GLU A 1 218 ? 15.965 -14.201 -22.065 1.00 92.38 218 GLU A N 1
ATOM 1762 C CA . GLU A 1 218 ? 15.314 -15.099 -21.102 1.00 92.38 218 GLU A CA 1
ATOM 1763 C C . GLU A 1 218 ? 13.859 -14.714 -20.812 1.00 92.38 218 GLU A C 1
ATOM 1765 O O . GLU A 1 218 ? 12.998 -15.577 -20.662 1.00 92.38 218 GLU A O 1
ATOM 1770 N N . GLN A 1 219 ? 13.574 -13.415 -20.705 1.00 92.31 219 GLN A N 1
ATOM 1771 C CA . GLN A 1 219 ? 12.274 -12.890 -20.273 1.00 92.31 219 GLN A CA 1
ATOM 1772 C C . GLN A 1 219 ? 11.404 -12.427 -21.450 1.00 92.31 219 GLN A C 1
ATOM 1774 O O . GLN A 1 219 ? 10.201 -12.210 -21.285 1.00 92.31 219 GLN A O 1
ATOM 1779 N N . GLY A 1 220 ? 12.005 -12.259 -22.628 1.00 96.06 220 GLY A N 1
ATOM 1780 C CA . GLY A 1 220 ? 11.380 -11.645 -23.790 1.00 96.06 220 GLY A CA 1
ATOM 1781 C C . GLY A 1 220 ? 11.464 -10.118 -23.774 1.00 96.06 220 GLY A C 1
ATOM 1782 O O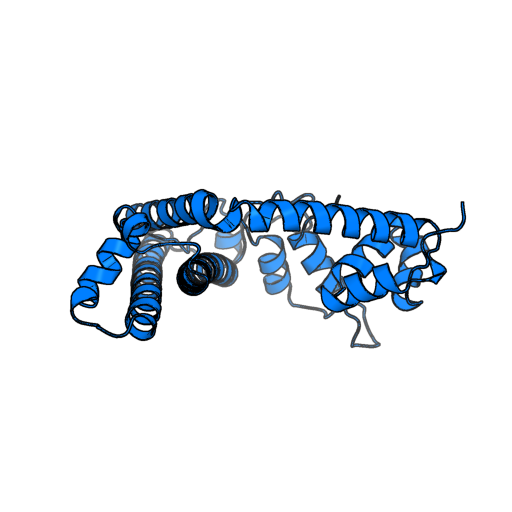 . GLY A 1 220 ? 11.578 -9.466 -22.732 1.00 96.06 220 GLY A O 1
ATOM 1783 N N . LEU A 1 221 ? 11.380 -9.538 -24.971 1.00 96.94 221 LEU A N 1
ATOM 1784 C CA . LEU A 1 221 ? 11.525 -8.102 -25.196 1.00 96.94 221 LEU A CA 1
ATOM 1785 C C . LEU A 1 221 ? 10.486 -7.279 -24.428 1.00 96.94 221 LEU A C 1
ATOM 1787 O O . LEU A 1 221 ? 10.842 -6.373 -23.683 1.00 96.94 221 LEU A O 1
ATOM 1791 N N . GLN A 1 222 ? 9.209 -7.627 -24.570 1.00 96.69 222 GLN A N 1
ATOM 1792 C CA . GLN A 1 222 ? 8.098 -6.888 -23.973 1.00 96.69 222 GLN A CA 1
ATOM 1793 C C . GLN A 1 222 ? 8.219 -6.832 -22.449 1.00 96.69 222 GLN A C 1
ATOM 1795 O O . GLN A 1 222 ? 7.936 -5.804 -21.842 1.00 96.69 222 GLN A O 1
ATOM 1800 N N . ARG A 1 223 ? 8.677 -7.922 -21.819 1.00 95.62 223 ARG A N 1
ATOM 1801 C CA . ARG A 1 223 ? 8.884 -7.951 -20.370 1.00 95.62 223 ARG A CA 1
ATOM 1802 C C . ARG A 1 223 ? 10.045 -7.054 -19.952 1.00 95.62 223 ARG A C 1
ATOM 1804 O O . ARG A 1 223 ? 9.869 -6.286 -19.017 1.00 95.62 223 ARG A O 1
ATOM 1811 N N . ALA A 1 224 ? 11.182 -7.121 -20.642 1.00 95.88 224 ALA A N 1
ATOM 1812 C CA . ALA A 1 224 ? 12.327 -6.262 -20.340 1.00 95.88 224 ALA A CA 1
ATOM 1813 C C . ALA A 1 224 ? 11.982 -4.768 -20.495 1.00 95.88 224 ALA A C 1
ATOM 1815 O O . ALA A 1 224 ? 12.395 -3.953 -19.673 1.00 95.88 224 ALA A O 1
ATOM 1816 N N . VAL A 1 225 ? 11.169 -4.423 -21.501 1.00 96.50 225 VAL A N 1
ATOM 1817 C CA . VAL A 1 225 ? 10.629 -3.067 -21.680 1.00 96.50 225 VAL A CA 1
ATOM 1818 C C . VAL A 1 225 ? 9.710 -2.681 -20.520 1.00 96.50 225 VAL A C 1
ATOM 1820 O O . VAL A 1 225 ? 9.882 -1.603 -19.957 1.00 96.50 225 VAL A O 1
ATOM 1823 N N . CYS A 1 226 ? 8.780 -3.553 -20.111 1.00 96.06 226 CYS A N 1
ATOM 1824 C CA . CYS A 1 226 ? 7.945 -3.301 -18.931 1.00 96.06 226 CYS A CA 1
ATOM 1825 C C . CYS A 1 226 ? 8.785 -3.080 -17.667 1.00 96.06 226 CYS A C 1
ATOM 1827 O O . CYS A 1 226 ? 8.501 -2.151 -16.920 1.00 96.06 226 CYS A O 1
ATOM 1829 N N . ASP A 1 227 ? 9.804 -3.912 -17.433 1.00 95.31 227 ASP A N 1
ATOM 1830 C CA . ASP A 1 227 ? 10.680 -3.797 -16.263 1.00 95.31 227 ASP A CA 1
ATOM 1831 C C . ASP A 1 227 ? 11.431 -2.458 -16.258 1.00 95.31 227 ASP A C 1
ATOM 1833 O O . ASP A 1 227 ? 11.577 -1.836 -15.208 1.00 95.31 227 ASP A O 1
ATOM 1837 N N . TYR A 1 228 ? 11.868 -1.988 -17.430 1.00 95.44 228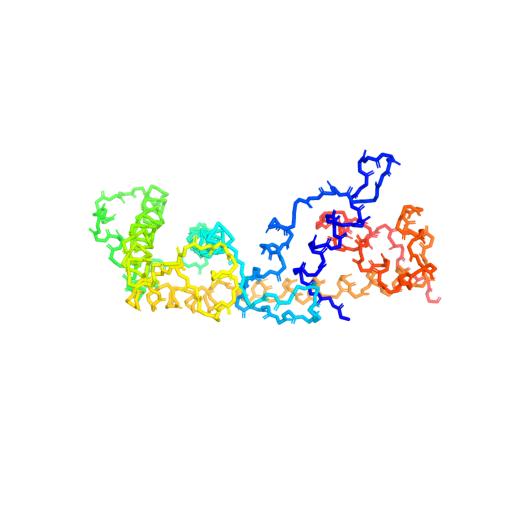 TYR A N 1
ATOM 1838 C CA . TYR A 1 228 ? 12.532 -0.696 -17.553 1.00 95.44 228 TYR A CA 1
ATOM 1839 C C . TYR A 1 228 ? 11.574 0.478 -17.325 1.00 95.44 228 TYR A C 1
ATOM 1841 O O . TYR A 1 228 ? 11.898 1.372 -16.547 1.00 95.44 228 TYR A O 1
ATOM 1849 N N . ILE A 1 229 ? 10.395 0.466 -17.958 1.00 95.56 229 ILE A N 1
ATOM 1850 C CA . ILE A 1 229 ? 9.385 1.528 -17.812 1.00 95.56 229 ILE A CA 1
ATOM 1851 C C . ILE A 1 229 ? 8.893 1.617 -16.365 1.00 95.56 229 ILE A C 1
ATOM 1853 O O . ILE A 1 229 ? 8.820 2.711 -15.817 1.00 95.56 229 ILE A O 1
ATOM 1857 N N . ALA A 1 230 ? 8.611 0.482 -15.720 1.00 94.25 230 ALA A N 1
ATOM 1858 C CA . ALA A 1 230 ? 8.135 0.450 -14.337 1.00 94.25 230 ALA A CA 1
ATOM 1859 C C . ALA A 1 230 ? 9.172 0.961 -13.320 1.00 94.25 230 ALA A C 1
ATOM 1861 O O . ALA A 1 230 ? 8.800 1.355 -12.220 1.00 94.25 230 ALA A O 1
ATOM 1862 N N . GLY A 1 231 ? 10.462 0.962 -13.677 1.00 92.50 231 GLY A N 1
ATOM 1863 C CA . GLY A 1 231 ? 11.535 1.544 -12.868 1.00 92.50 231 GLY A CA 1
ATOM 1864 C C . GLY A 1 231 ? 11.784 3.036 -13.122 1.00 92.50 231 GLY A C 1
ATOM 1865 O O . GLY A 1 231 ? 12.687 3.612 -12.513 1.00 92.50 231 GLY A O 1
ATOM 1866 N N . MET A 1 232 ? 11.048 3.676 -14.037 1.00 94.00 232 MET A N 1
ATOM 1867 C CA . MET A 1 232 ? 11.203 5.102 -14.320 1.00 94.00 232 MET A CA 1
ATOM 1868 C C . MET A 1 232 ? 10.487 5.955 -13.274 1.00 94.00 232 MET A C 1
ATOM 1870 O O . MET A 1 232 ? 9.386 5.645 -12.839 1.00 94.00 232 MET A O 1
ATOM 1874 N N . THR A 1 233 ? 11.081 7.099 -12.936 1.00 92.69 233 THR A N 1
ATOM 1875 C CA . THR A 1 233 ? 10.331 8.182 -12.285 1.00 92.69 233 THR A CA 1
ATOM 1876 C C . THR A 1 233 ? 9.518 8.946 -13.328 1.00 92.69 233 THR A C 1
ATOM 1878 O O . THR A 1 233 ? 9.951 9.048 -14.478 1.00 92.69 233 THR A O 1
ATOM 1881 N N . ASP A 1 234 ? 8.407 9.571 -12.931 1.00 88.56 234 ASP A N 1
ATOM 1882 C CA . ASP A 1 234 ? 7.545 10.355 -13.835 1.00 88.56 234 ASP A CA 1
ATOM 1883 C C . ASP A 1 234 ? 8.335 11.384 -14.651 1.00 88.56 234 ASP A C 1
ATOM 1885 O O . ASP A 1 234 ? 8.202 11.498 -15.870 1.00 88.56 234 ASP A O 1
ATOM 1889 N N . ARG A 1 235 ? 9.237 12.109 -13.979 1.00 88.44 235 ARG A N 1
ATOM 1890 C CA . ARG A 1 235 ? 10.098 13.109 -14.617 1.00 88.44 235 ARG A CA 1
ATOM 1891 C C . ARG A 1 235 ? 11.045 12.479 -15.638 1.00 88.44 235 ARG A C 1
ATOM 1893 O O . ARG A 1 235 ? 11.318 13.097 -16.666 1.00 88.44 235 ARG A O 1
ATOM 1900 N N . PHE A 1 236 ? 11.582 11.296 -15.346 1.00 90.62 236 PHE A N 1
ATOM 1901 C CA . PHE A 1 236 ? 12.459 10.593 -16.273 1.00 90.62 236 PHE A CA 1
ATOM 1902 C C . PHE A 1 236 ? 11.675 10.078 -17.481 1.00 90.62 236 PHE A C 1
ATOM 1904 O O . PHE A 1 236 ? 12.091 10.351 -18.600 1.00 90.62 236 PHE A O 1
ATOM 1911 N N . ALA A 1 237 ? 10.517 9.446 -17.273 1.00 91.25 237 ALA A N 1
ATOM 1912 C CA . ALA A 1 237 ? 9.647 8.972 -18.349 1.00 91.25 237 ALA A CA 1
ATOM 1913 C C . ALA A 1 237 ? 9.258 10.109 -19.310 1.00 91.25 237 ALA A C 1
ATOM 1915 O O . ALA A 1 237 ? 9.410 9.982 -20.526 1.00 91.25 237 ALA A O 1
ATOM 1916 N N . LEU A 1 238 ? 8.854 11.260 -18.762 1.00 88.69 238 LEU A N 1
ATOM 1917 C CA . LEU A 1 238 ? 8.558 12.472 -19.529 1.00 88.69 238 LEU A CA 1
ATOM 1918 C C . LEU A 1 238 ? 9.757 12.990 -20.318 1.00 88.69 238 LEU A C 1
ATOM 1920 O O . LEU A 1 238 ? 9.628 13.354 -21.485 1.00 88.69 238 LEU A O 1
ATOM 1924 N N . LYS A 1 239 ? 10.931 13.028 -19.686 1.00 89.38 239 LYS A N 1
ATOM 1925 C CA . LYS A 1 239 ? 12.162 13.445 -20.351 1.00 89.38 239 LYS A CA 1
ATOM 1926 C C . LYS A 1 239 ? 12.500 12.498 -21.502 1.00 89.38 239 LYS A C 1
ATOM 1928 O O . LYS A 1 239 ? 12.788 12.969 -22.595 1.00 89.38 239 LYS A O 1
ATOM 1933 N N . THR A 1 240 ? 12.420 11.187 -21.281 1.00 86.38 240 THR A N 1
ATOM 1934 C CA . THR A 1 240 ? 12.652 10.182 -22.321 1.00 86.38 240 THR A CA 1
ATOM 1935 C C . THR A 1 240 ? 11.683 10.385 -23.482 1.00 86.38 240 THR A C 1
ATOM 1937 O O . THR A 1 240 ? 12.137 10.463 -24.615 1.00 86.38 240 THR A O 1
ATOM 1940 N N . LEU A 1 241 ? 10.387 10.584 -23.218 1.00 86.94 241 LEU A N 1
ATOM 1941 C CA . LEU A 1 241 ? 9.381 10.913 -24.242 1.00 86.94 241 LEU A CA 1
ATOM 1942 C C . LEU A 1 241 ? 9.718 12.162 -25.064 1.00 86.94 241 LEU A C 1
ATOM 1944 O O . LEU A 1 241 ? 9.451 12.185 -26.259 1.00 86.94 241 LEU A O 1
ATOM 1948 N N . GLN A 1 242 ? 10.294 13.192 -24.444 1.00 83.25 242 GLN A N 1
ATOM 1949 C CA . GLN A 1 242 ? 10.664 14.443 -25.119 1.00 83.25 242 GLN A CA 1
ATOM 1950 C C . GLN A 1 242 ? 11.976 14.340 -25.907 1.00 83.25 242 GLN A C 1
ATOM 1952 O O . GLN A 1 242 ? 12.129 14.984 -26.941 1.00 83.25 242 GLN A O 1
ATOM 1957 N N . GLU A 1 243 ? 12.937 13.557 -25.412 1.00 77.38 243 GLU A N 1
ATOM 1958 C CA . GLU A 1 243 ? 14.227 13.307 -26.070 1.00 77.38 243 GLU A CA 1
ATOM 1959 C C . GLU A 1 243 ? 14.115 12.295 -27.212 1.00 77.38 243 GLU A C 1
ATOM 1961 O O . GLU A 1 243 ? 15.011 12.186 -28.049 1.00 77.38 243 GLU A O 1
ATOM 1966 N N . ILE A 1 244 ? 13.002 11.571 -27.262 1.00 63.62 244 ILE A N 1
ATOM 1967 C CA . ILE A 1 244 ? 12.578 10.779 -28.401 1.00 63.62 244 ILE A CA 1
ATOM 1968 C C . ILE A 1 244 ? 12.127 11.762 -29.496 1.00 63.62 244 ILE A C 1
ATOM 1970 O O . ILE A 1 244 ? 11.062 12.365 -29.365 1.00 63.62 244 ILE A O 1
ATOM 1974 N N . PRO A 1 245 ? 12.886 11.949 -30.596 1.00 58.44 245 PRO A N 1
ATOM 1975 C CA . PRO A 1 245 ? 12.359 12.707 -31.720 1.00 58.44 245 PRO A CA 1
ATOM 1976 C C . PRO A 1 245 ? 11.078 12.018 -32.193 1.00 58.44 245 PRO A C 1
ATOM 1978 O O . PRO A 1 245 ? 11.070 10.794 -32.382 1.00 58.44 245 PRO A O 1
ATOM 1981 N N . ALA A 1 246 ? 10.006 12.799 -32.367 1.00 52.50 246 ALA A N 1
ATOM 1982 C CA . ALA A 1 246 ? 8.826 12.360 -33.098 1.00 52.50 246 ALA A CA 1
ATOM 1983 C C . ALA A 1 246 ? 9.332 11.783 -34.422 1.00 52.50 246 ALA A C 1
ATOM 1985 O O . ALA A 1 246 ? 10.003 12.485 -35.182 1.00 52.50 246 ALA A O 1
ATOM 1986 N N . GLY A 1 247 ? 9.144 10.478 -34.621 1.00 46.81 247 GLY A N 1
ATOM 1987 C CA . GLY A 1 247 ? 9.703 9.786 -35.772 1.00 46.81 247 GLY A CA 1
ATOM 1988 C C . GLY A 1 247 ? 9.327 10.522 -37.051 1.00 46.81 247 GLY A C 1
ATOM 1989 O O . GLY A 1 247 ? 8.163 10.866 -37.250 1.00 46.81 247 GLY A O 1
ATOM 1990 N N . ALA A 1 248 ? 10.335 10.773 -37.885 1.00 43.44 248 ALA A N 1
ATOM 1991 C CA . ALA A 1 248 ? 10.145 11.068 -39.290 1.00 43.44 248 ALA A CA 1
ATOM 1992 C C . ALA A 1 248 ? 9.164 10.039 -39.875 1.00 43.44 248 ALA A C 1
ATOM 1994 O O . ALA A 1 248 ? 9.403 8.833 -39.766 1.00 43.44 248 ALA A O 1
ATOM 1995 N N . ASN A 1 249 ? 8.057 10.544 -40.420 1.00 35.75 249 ASN A N 1
ATOM 1996 C CA . ASN A 1 249 ? 7.214 9.805 -41.358 1.00 35.75 249 ASN A CA 1
ATOM 1997 C C . ASN A 1 249 ? 8.011 9.458 -42.617 1.00 35.75 249 ASN A C 1
ATOM 1999 O O . ASN A 1 249 ? 8.824 10.313 -43.042 1.00 35.75 249 ASN A O 1
#

Foldseek 3Di:
DDFVLVLVLCQQQAQDDPDPPHHGVPDDPLVNQLSQAQDDPPGDRDDPPDPFLHGFLVSVVVNLLCLLVVLLVLQLVCVVVVLDDPVLCCPQVLLVVLCVVVVLVPDPDPNVSSVSSSVSSSVVQVVQQVVQLVVLCVVVVDPDRSSQRNDNDHSRDGDPVSVVSSVSSVVSCVVRPCPPPVNVVVVVVVVVLLVVQQVVCLVPVVVDDPSLVVCCVPPNSSVSSVSRVVPDDPVRSVVSSVVPPPDDD